Protein AF-A0A316BD58-F1 (afdb_monomer_lite)

Structure (mmCIF, N/CA/C/O backbone):
data_AF-A0A316BD58-F1
#
_entry.id   AF-A0A316BD58-F1
#
loop_
_atom_site.group_PDB
_atom_site.id
_atom_site.type_symbol
_atom_site.label_atom_id
_atom_site.label_alt_id
_atom_site.label_comp_id
_atom_site.label_asym_id
_atom_site.label_entity_id
_atom_site.label_seq_id
_atom_site.pdbx_PDB_ins_code
_atom_site.Cartn_x
_atom_site.Cartn_y
_atom_site.Cartn_z
_atom_site.occupancy
_atom_site.B_iso_or_equiv
_atom_site.auth_seq_id
_atom_site.auth_comp_id
_atom_site.auth_asym_id
_atom_site.auth_atom_id
_atom_site.pdbx_PDB_model_num
ATOM 1 N N . MET A 1 1 ? -35.799 -16.756 16.101 1.00 39.94 1 MET A N 1
ATOM 2 C CA . MET A 1 1 ? -34.645 -15.837 16.077 1.00 39.94 1 MET A CA 1
ATOM 3 C C . MET A 1 1 ? -33.531 -16.562 16.791 1.00 39.94 1 MET A C 1
ATOM 5 O O . MET A 1 1 ? -33.728 -16.922 17.944 1.00 39.94 1 MET A O 1
ATOM 9 N N . GLU A 1 2 ? -32.461 -16.911 16.086 1.00 40.22 2 GLU A N 1
ATOM 10 C CA . GLU A 1 2 ? -31.296 -17.540 16.714 1.00 40.22 2 GLU A CA 1
ATOM 11 C C . GLU A 1 2 ? -30.712 -16.569 17.745 1.00 40.22 2 GLU A C 1
ATOM 13 O O . GLU A 1 2 ? -30.520 -15.389 17.449 1.00 40.22 2 GLU A O 1
ATOM 18 N N . ASN A 1 3 ? -30.495 -17.049 18.972 1.00 48.94 3 ASN A N 1
ATOM 19 C CA . ASN A 1 3 ? -29.752 -16.303 19.982 1.00 48.94 3 ASN A CA 1
ATOM 20 C C . ASN A 1 3 ? -28.29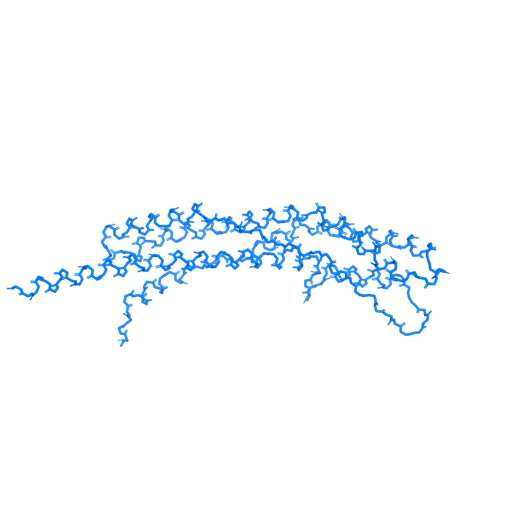6 -16.252 19.519 1.00 48.94 3 ASN A C 1
ATOM 22 O O . ASN A 1 3 ? -27.541 -17.188 19.776 1.00 48.94 3 ASN A O 1
ATOM 26 N N . LYS A 1 4 ? -27.924 -15.183 18.810 1.00 56.50 4 LYS A N 1
ATOM 27 C CA . LYS A 1 4 ? -26.520 -14.886 18.524 1.00 56.50 4 LYS A CA 1
ATOM 28 C C . LYS A 1 4 ? -25.775 -14.757 19.845 1.00 56.50 4 LYS A C 1
ATOM 30 O O . LYS A 1 4 ? -26.304 -14.173 20.799 1.00 56.50 4 LYS A O 1
ATOM 35 N N . SER A 1 5 ? -24.579 -15.331 19.918 1.00 65.62 5 SER A N 1
ATOM 36 C CA . SER A 1 5 ? -23.760 -15.155 21.106 1.00 65.62 5 SER A CA 1
ATOM 37 C C . SER A 1 5 ? -23.387 -13.668 21.235 1.00 65.62 5 SER A C 1
ATOM 39 O O . SER A 1 5 ? -23.341 -12.941 20.239 1.00 65.62 5 SER A O 1
ATOM 41 N N . PRO A 1 6 ? -23.135 -13.161 22.449 1.00 62.28 6 PRO A N 1
ATOM 42 C CA . PRO A 1 6 ? -22.646 -11.796 22.621 1.00 62.28 6 PRO A CA 1
ATOM 43 C C . PRO A 1 6 ? -21.348 -11.519 21.849 1.00 62.28 6 PRO A C 1
ATOM 45 O O . PRO A 1 6 ? -21.120 -10.386 21.444 1.00 62.28 6 PRO A O 1
ATOM 48 N N . GLU A 1 7 ? -20.527 -12.550 21.631 1.00 63.94 7 GLU A N 1
ATOM 49 C CA . GLU A 1 7 ? -19.310 -12.508 20.814 1.00 63.94 7 GLU A CA 1
ATOM 50 C C . GLU A 1 7 ? -19.657 -12.214 19.341 1.00 63.94 7 GLU A C 1
ATOM 52 O O . GLU A 1 7 ? -19.088 -11.294 18.757 1.00 63.94 7 GLU A O 1
ATOM 57 N N . ASP A 1 8 ? -20.678 -12.878 18.786 1.00 66.38 8 ASP A N 1
ATOM 58 C CA . ASP A 1 8 ? -21.159 -12.644 17.413 1.00 66.38 8 ASP A CA 1
ATOM 59 C C . ASP A 1 8 ? -21.717 -11.223 17.217 1.00 66.38 8 ASP A C 1
ATOM 61 O O . ASP A 1 8 ? -21.518 -10.612 16.169 1.00 66.38 8 ASP A O 1
ATOM 65 N N . LEU A 1 9 ? -22.391 -10.663 18.229 1.00 66.06 9 LEU A N 1
ATOM 66 C CA . LEU A 1 9 ? -22.924 -9.294 18.173 1.00 66.06 9 LEU A CA 1
ATOM 67 C C . LEU A 1 9 ? -21.814 -8.232 18.205 1.00 66.06 9 LEU A C 1
ATOM 69 O O . LEU A 1 9 ? -21.922 -7.217 17.521 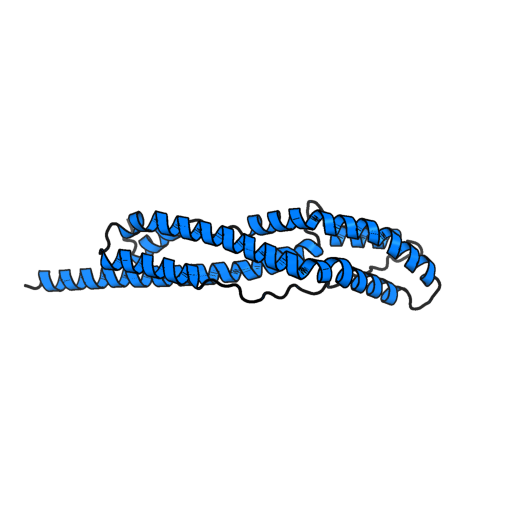1.00 66.06 9 LEU A O 1
ATOM 73 N N . ILE A 1 10 ? -20.741 -8.461 18.972 1.00 64.62 10 ILE A N 1
ATOM 74 C CA . ILE A 1 10 ? -19.562 -7.577 18.991 1.00 64.62 10 ILE A CA 1
ATOM 75 C C . ILE A 1 10 ? -18.871 -7.596 17.623 1.00 64.62 10 ILE A C 1
ATOM 77 O O . ILE A 1 10 ? -18.536 -6.539 17.087 1.00 64.62 10 ILE A O 1
ATOM 81 N N . ILE A 1 11 ? -18.678 -8.794 17.061 1.00 65.31 11 ILE A N 1
ATOM 82 C CA . ILE A 1 11 ? -18.065 -8.991 15.743 1.00 65.31 11 ILE A CA 1
ATOM 83 C C . ILE A 1 11 ? -18.898 -8.288 14.661 1.00 65.31 11 ILE A C 1
ATOM 85 O O . ILE A 1 11 ? -18.343 -7.597 13.811 1.00 65.31 11 ILE A O 1
ATOM 89 N N . GLU A 1 12 ? -20.229 -8.380 14.719 1.00 70.62 12 GLU A N 1
ATOM 90 C CA . GLU A 1 12 ? -21.119 -7.708 13.765 1.00 70.62 12 GLU A CA 1
ATOM 91 C C . GLU A 1 12 ? -21.040 -6.182 13.810 1.00 70.62 12 GLU A C 1
ATOM 93 O O . GLU A 1 12 ? -21.075 -5.557 12.754 1.00 70.62 12 GLU A O 1
ATOM 98 N N . GLU A 1 13 ? -20.930 -5.564 14.988 1.00 72.50 13 GLU A N 1
ATOM 99 C CA . GLU A 1 13 ? -20.812 -4.102 15.087 1.00 72.50 13 GLU A CA 1
ATOM 100 C C . GLU A 1 13 ? -19.452 -3.594 14.598 1.00 72.50 13 GLU A C 1
ATOM 102 O O . GLU A 1 13 ? -19.382 -2.578 13.909 1.00 72.50 13 GLU A O 1
ATOM 107 N N . LEU A 1 14 ? -18.373 -4.315 14.905 1.00 71.25 14 LEU A N 1
ATOM 108 C CA . LEU A 1 14 ? -17.025 -3.951 14.469 1.00 71.25 14 LEU A CA 1
ATOM 109 C C . LEU A 1 14 ? -16.832 -4.141 12.959 1.00 71.25 14 LEU A C 1
ATOM 111 O O . LEU A 1 14 ? -16.193 -3.303 12.326 1.00 71.25 14 LEU A O 1
ATOM 115 N N . ASN A 1 15 ? -17.451 -5.171 12.375 1.00 74.88 15 ASN A N 1
ATOM 116 C CA . ASN A 1 15 ? -17.421 -5.437 10.933 1.00 74.88 15 ASN A CA 1
ATOM 117 C C . ASN A 1 15 ? -18.194 -4.409 10.091 1.00 74.88 15 ASN A C 1
ATOM 119 O O . ASN A 1 15 ? -18.047 -4.393 8.872 1.00 74.88 15 ASN A O 1
ATOM 123 N N . LYS A 1 16 ? -19.028 -3.555 10.703 1.00 83.12 16 LYS A N 1
ATOM 124 C CA . LYS A 1 16 ? -19.677 -2.438 9.990 1.00 83.12 16 LYS A CA 1
ATOM 125 C C . LYS A 1 16 ? -18.708 -1.302 9.677 1.00 83.12 16 LYS A C 1
ATOM 127 O O . LYS A 1 16 ? -19.038 -0.447 8.859 1.00 83.12 16 LYS A O 1
ATOM 132 N N . ILE A 1 17 ? -17.565 -1.254 10.357 1.00 85.12 17 ILE A N 1
ATOM 133 C CA . ILE A 1 17 ? -16.543 -0.238 10.134 1.00 85.12 17 ILE A CA 1
ATOM 134 C C . ILE A 1 17 ? -15.671 -0.726 8.985 1.00 85.12 17 ILE A C 1
ATOM 136 O O . ILE A 1 17 ? -14.991 -1.743 9.098 1.00 85.12 17 ILE A O 1
ATOM 140 N N . GLU A 1 18 ? -15.733 -0.017 7.865 1.00 86.62 18 GLU A N 1
ATOM 141 C CA . GLU A 1 18 ? -14.999 -0.376 6.657 1.00 86.62 18 GLU A CA 1
ATOM 142 C C . GLU A 1 18 ? -13.486 -0.280 6.902 1.00 86.62 18 GLU A C 1
ATOM 144 O O . GLU A 1 18 ? -12.986 0.749 7.366 1.00 86.62 18 GLU A O 1
ATOM 149 N N . LYS A 1 19 ? -12.762 -1.373 6.623 1.00 87.00 19 LYS A N 1
ATOM 150 C CA . LYS A 1 19 ? -11.293 -1.398 6.664 1.00 87.00 19 LYS A CA 1
ATOM 151 C C . LYS A 1 19 ? -10.731 -0.426 5.609 1.00 87.00 19 LYS A C 1
ATOM 153 O O . LYS A 1 19 ? -11.398 -0.182 4.605 1.00 87.00 19 LYS A O 1
ATOM 158 N N . PRO A 1 20 ? -9.506 0.107 5.789 1.00 89.94 20 PRO A N 1
ATOM 159 C CA . PRO A 1 20 ? -8.872 0.965 4.788 1.00 89.94 20 PRO A CA 1
ATOM 160 C C . PRO A 1 20 ? -8.885 0.328 3.389 1.00 89.94 20 PRO A C 1
ATOM 162 O O . PRO A 1 20 ? -8.576 -0.854 3.268 1.00 89.94 20 PRO A O 1
ATOM 165 N N . ASP A 1 21 ? -9.204 1.089 2.339 1.00 92.44 21 ASP A N 1
ATOM 166 C CA . ASP A 1 21 ? -9.050 0.624 0.954 1.00 92.44 21 ASP A CA 1
ATOM 167 C C . ASP A 1 21 ? -7.636 0.973 0.454 1.00 92.44 21 ASP A C 1
ATOM 169 O O . ASP A 1 21 ? -7.326 2.158 0.271 1.00 92.44 21 ASP A O 1
ATOM 173 N N . PRO A 1 22 ? -6.755 -0.018 0.210 1.00 93.50 22 PRO A N 1
ATOM 174 C CA . PRO A 1 22 ? -5.395 0.248 -0.244 1.00 93.50 22 PRO A CA 1
ATOM 175 C C . PRO A 1 22 ? -5.358 0.881 -1.639 1.00 93.50 22 PRO A C 1
ATOM 177 O O . PRO A 1 22 ? -4.367 1.533 -1.978 1.00 93.50 22 PRO A O 1
ATOM 180 N N . ASN A 1 23 ? -6.422 0.747 -2.443 1.00 94.69 23 ASN A N 1
ATOM 181 C CA . ASN A 1 23 ? -6.475 1.332 -3.782 1.00 94.69 23 ASN A CA 1
ATOM 182 C C . ASN A 1 23 ? -6.419 2.861 -3.750 1.00 94.69 23 ASN A C 1
ATOM 184 O O . ASN A 1 23 ? -5.848 3.449 -4.662 1.00 94.69 23 ASN A O 1
ATOM 188 N N . ILE A 1 24 ? -6.910 3.496 -2.679 1.00 94.62 24 ILE A N 1
ATOM 189 C CA . ILE A 1 24 ? -6.803 4.950 -2.499 1.00 94.62 24 ILE A CA 1
ATOM 190 C C . ILE A 1 24 ? -5.326 5.362 -2.430 1.00 94.62 24 ILE A C 1
ATOM 192 O O . ILE A 1 24 ? -4.895 6.267 -3.140 1.00 94.62 24 ILE A O 1
ATOM 196 N N . ALA A 1 25 ? -4.520 4.659 -1.627 1.00 95.31 25 ALA A N 1
ATOM 197 C CA . ALA A 1 25 ? -3.084 4.920 -1.544 1.00 95.31 25 ALA A CA 1
ATOM 198 C C . ALA A 1 25 ? -2.368 4.589 -2.865 1.00 95.31 25 ALA A C 1
ATOM 200 O O . ALA A 1 25 ? -1.497 5.341 -3.300 1.00 95.31 25 ALA A O 1
ATOM 201 N N . ILE A 1 26 ? -2.738 3.483 -3.520 1.00 95.62 26 ILE A N 1
ATOM 202 C CA . ILE A 1 26 ? -2.155 3.070 -4.805 1.00 95.62 26 ILE A CA 1
ATOM 203 C C . ILE A 1 26 ? -2.405 4.122 -5.886 1.00 95.62 26 ILE A C 1
ATOM 205 O O . ILE A 1 26 ? -1.471 4.474 -6.606 1.00 95.62 26 ILE A O 1
ATOM 209 N N . ASP A 1 27 ? -3.634 4.622 -6.009 1.00 94.94 27 ASP A N 1
ATOM 210 C CA . ASP A 1 27 ? -3.998 5.620 -7.012 1.00 94.94 27 ASP A CA 1
ATOM 211 C C . ASP A 1 27 ? -3.283 6.953 -6.750 1.00 94.94 27 ASP A C 1
ATOM 213 O O . ASP A 1 27 ? -2.664 7.488 -7.673 1.00 94.94 27 ASP A O 1
ATOM 217 N N . ASP A 1 28 ? -3.246 7.419 -5.497 1.00 95.06 28 ASP A N 1
ATOM 218 C CA . ASP A 1 28 ? -2.517 8.631 -5.098 1.00 95.06 28 ASP A CA 1
ATOM 219 C C . ASP A 1 28 ? -1.021 8.543 -5.448 1.00 95.06 28 ASP A C 1
ATOM 221 O O . ASP A 1 28 ? -0.434 9.462 -6.031 1.00 95.06 28 ASP A O 1
ATOM 225 N N . VAL A 1 29 ? -0.367 7.425 -5.109 1.00 95.06 29 VAL A N 1
ATOM 226 C CA . VAL A 1 29 ? 1.052 7.226 -5.439 1.00 95.06 29 VAL A CA 1
ATOM 227 C C . VAL A 1 29 ? 1.237 7.088 -6.949 1.00 95.06 29 VAL A C 1
ATOM 229 O O . VAL A 1 29 ? 2.166 7.673 -7.510 1.00 95.06 29 VAL A O 1
ATOM 232 N N . ARG A 1 30 ? 0.344 6.384 -7.651 1.00 93.19 30 ARG A N 1
ATOM 233 C CA . ARG A 1 30 ? 0.409 6.267 -9.112 1.00 93.19 30 ARG A CA 1
ATOM 234 C C . ARG A 1 30 ? 0.376 7.640 -9.772 1.00 93.19 30 ARG A C 1
ATOM 236 O O . ARG A 1 30 ? 1.214 7.898 -10.633 1.00 93.19 30 ARG A O 1
ATOM 243 N N . GLU A 1 31 ? -0.542 8.515 -9.376 1.00 93.19 31 GLU A N 1
ATOM 244 C CA . GLU A 1 31 ? -0.666 9.861 -9.945 1.00 93.19 31 GLU A CA 1
ATOM 245 C C . GLU A 1 31 ? 0.607 10.694 -9.745 1.00 93.19 31 GLU A C 1
ATOM 247 O O . GLU A 1 31 ? 1.096 11.305 -10.700 1.00 93.19 31 GLU A O 1
ATOM 252 N N . ASN A 1 32 ? 1.212 10.633 -8.555 1.00 93.25 32 ASN A N 1
ATOM 253 C CA . ASN A 1 32 ? 2.438 11.371 -8.236 1.00 93.25 32 ASN A CA 1
ATOM 254 C C . ASN A 1 32 ? 3.656 10.913 -9.056 1.00 93.25 32 ASN A C 1
ATOM 256 O O . ASN A 1 32 ? 4.479 11.739 -9.466 1.00 93.25 32 ASN A O 1
ATOM 260 N N . PHE A 1 33 ? 3.771 9.608 -9.325 1.00 92.56 33 PHE A N 1
ATOM 261 C CA . PHE A 1 33 ? 4.936 9.034 -10.010 1.00 92.56 33 PHE A CA 1
ATOM 262 C C . P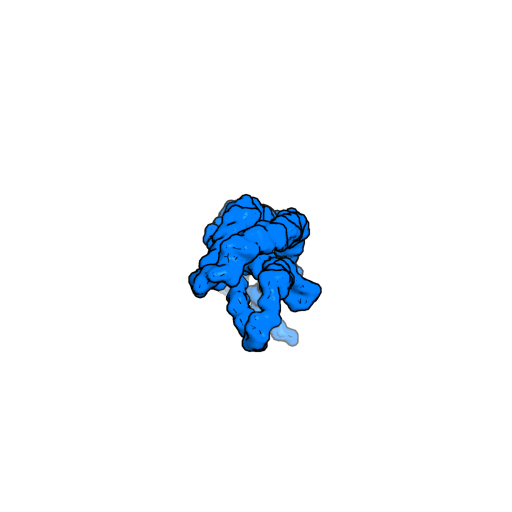HE A 1 33 ? 4.732 8.786 -11.511 1.00 92.56 33 PHE A C 1
ATOM 264 O O . PHE A 1 33 ? 5.698 8.512 -12.233 1.00 92.56 33 PHE A O 1
ATOM 271 N N . MET A 1 34 ? 3.506 8.951 -12.017 1.00 91.81 34 MET A N 1
ATOM 272 C CA . MET A 1 34 ? 3.169 8.776 -13.433 1.00 91.81 34 MET A CA 1
ATOM 273 C C . MET A 1 34 ? 4.046 9.640 -14.347 1.00 91.81 34 MET A C 1
ATOM 275 O O . MET A 1 34 ? 4.562 9.155 -15.355 1.00 91.81 34 MET A O 1
ATOM 279 N N . GLN A 1 35 ? 4.257 10.905 -13.978 1.00 91.31 35 GLN A N 1
ATOM 280 C CA . GLN A 1 35 ? 5.054 11.848 -14.767 1.00 91.31 35 GLN A CA 1
ATOM 281 C C . GLN A 1 35 ? 6.518 11.414 -14.931 1.00 91.31 35 GLN A C 1
ATOM 283 O O . GLN A 1 35 ? 7.101 11.616 -15.995 1.00 91.31 35 GLN A O 1
ATOM 288 N N . PHE A 1 36 ? 7.113 10.780 -13.916 1.00 91.50 36 PHE A N 1
ATOM 289 C CA . PHE A 1 36 ? 8.515 10.357 -13.957 1.00 91.50 36 PHE A CA 1
ATOM 290 C C . PHE A 1 36 ? 8.702 9.137 -14.851 1.00 91.50 36 PHE A C 1
ATOM 292 O O . PHE A 1 36 ? 9.603 9.113 -15.691 1.00 91.50 36 PHE A O 1
ATOM 299 N N . ARG A 1 37 ? 7.795 8.159 -14.744 1.00 92.25 37 ARG A N 1
ATOM 300 C CA . ARG A 1 37 ? 7.741 7.024 -15.671 1.00 92.25 37 ARG A CA 1
ATOM 301 C C . ARG A 1 37 ? 7.575 7.500 -17.111 1.00 92.25 37 ARG A C 1
ATOM 303 O O . ARG A 1 37 ? 8.241 6.988 -18.011 1.00 92.25 37 ARG A O 1
ATOM 310 N N . ASP A 1 38 ? 6.680 8.455 -17.338 1.00 91.88 38 ASP A N 1
ATOM 311 C CA . ASP A 1 38 ? 6.382 8.972 -18.671 1.00 91.88 38 ASP A CA 1
ATOM 312 C C . ASP A 1 38 ? 7.588 9.705 -19.270 1.00 91.88 38 ASP A C 1
ATOM 314 O O . ASP A 1 38 ? 8.005 9.374 -20.382 1.00 91.88 38 ASP A O 1
ATOM 318 N N . ALA A 1 39 ? 8.228 10.585 -18.494 1.00 91.25 39 ALA A N 1
ATOM 319 C CA . ALA A 1 39 ? 9.462 11.261 -18.889 1.00 91.25 39 ALA A CA 1
ATOM 320 C C . ALA A 1 39 ? 10.605 10.271 -19.181 1.00 91.25 39 ALA A C 1
ATOM 322 O O . ALA A 1 39 ? 11.324 10.420 -20.174 1.00 91.25 39 ALA A O 1
ATOM 323 N N . TYR A 1 40 ? 10.751 9.227 -18.356 1.00 91.81 40 TYR A N 1
ATOM 324 C CA . TYR A 1 40 ? 11.719 8.159 -18.594 1.00 91.81 40 TYR A CA 1
ATOM 325 C C . TYR A 1 40 ? 11.443 7.445 -19.925 1.00 91.81 40 TYR A C 1
ATOM 327 O O . TYR A 1 40 ? 12.338 7.328 -20.763 1.00 91.81 40 TYR A O 1
ATOM 335 N N . CYS A 1 41 ? 10.196 7.031 -20.174 1.00 89.69 41 CYS A N 1
ATOM 336 C CA . CYS A 1 41 ? 9.805 6.348 -21.412 1.00 89.69 41 CYS A CA 1
ATOM 337 C C . CYS A 1 41 ? 10.095 7.179 -22.671 1.00 89.69 41 CYS A C 1
ATOM 339 O O . CYS A 1 41 ? 10.544 6.628 -23.684 1.00 89.69 41 CYS A O 1
ATOM 341 N N . ASP A 1 42 ? 9.866 8.491 -22.610 1.00 87.88 42 ASP A N 1
ATOM 342 C CA . ASP A 1 42 ? 10.156 9.406 -23.713 1.00 87.88 42 ASP A CA 1
ATOM 343 C C . ASP A 1 42 ? 11.668 9.480 -23.998 1.00 87.88 42 ASP A C 1
ATOM 345 O O . ASP A 1 42 ? 12.096 9.426 -25.159 1.00 87.88 42 ASP A O 1
ATOM 349 N N . GLY A 1 43 ? 12.496 9.507 -22.946 1.00 83.12 43 GLY A N 1
ATOM 350 C CA . GLY A 1 43 ? 13.960 9.508 -23.041 1.00 83.12 43 GLY A CA 1
ATOM 351 C C . GLY A 1 43 ? 14.558 8.183 -23.533 1.00 83.12 43 GLY A C 1
ATOM 352 O O . GLY A 1 43 ? 15.463 8.180 -24.381 1.00 83.12 43 GLY A O 1
ATOM 353 N N . VAL A 1 44 ? 14.019 7.050 -23.069 1.00 78.12 44 VAL A N 1
ATOM 354 C CA . VAL A 1 44 ? 14.467 5.692 -23.428 1.00 78.12 44 VAL A CA 1
ATOM 355 C C . VAL A 1 44 ? 14.488 5.493 -24.937 1.00 78.12 44 VAL A C 1
ATOM 357 O O . VAL A 1 44 ? 15.468 4.984 -25.480 1.00 78.12 44 VAL A O 1
ATOM 360 N N . SER A 1 45 ? 13.452 5.952 -25.645 1.00 70.50 45 SER A N 1
ATOM 361 C CA . SER A 1 45 ? 13.358 5.818 -27.104 1.00 70.50 45 SER A CA 1
ATOM 362 C C . SER A 1 45 ? 14.587 6.379 -27.830 1.00 70.50 45 SER A C 1
ATOM 364 O O . SER A 1 45 ? 15.058 5.786 -28.803 1.00 70.50 45 SER A O 1
ATOM 366 N N . MET A 1 46 ? 15.146 7.498 -27.365 1.00 77.31 46 MET A N 1
ATOM 367 C CA . MET A 1 46 ? 16.315 8.114 -27.991 1.00 77.31 46 MET A CA 1
ATOM 368 C C . MET A 1 46 ? 17.615 7.380 -27.645 1.00 77.31 46 MET A C 1
ATOM 370 O O . MET A 1 46 ? 18.427 7.122 -28.538 1.00 77.31 46 MET A O 1
ATOM 374 N N . MET A 1 47 ? 17.818 7.048 -26.370 1.00 74.31 47 MET A N 1
ATOM 375 C CA . MET A 1 47 ? 19.037 6.388 -25.893 1.00 74.31 47 MET A CA 1
ATOM 376 C C . MET A 1 47 ? 19.163 4.968 -26.457 1.00 74.31 47 MET A C 1
ATOM 378 O O . MET A 1 47 ? 20.197 4.630 -27.037 1.00 74.31 47 MET A O 1
ATOM 382 N N . VAL A 1 48 ? 18.065 4.208 -26.454 1.00 72.44 48 VAL A N 1
ATOM 383 C CA . VAL A 1 48 ? 17.966 2.906 -27.119 1.00 72.44 48 VAL A CA 1
ATOM 384 C C . VAL A 1 48 ? 18.351 2.997 -28.596 1.00 72.44 48 VAL A C 1
ATOM 386 O O . VAL A 1 48 ? 19.143 2.193 -29.080 1.00 72.44 48 VAL A O 1
ATOM 389 N N . ARG A 1 49 ? 17.792 3.964 -29.341 1.00 71.62 49 ARG A N 1
ATOM 390 C CA . ARG A 1 49 ? 18.068 4.107 -30.782 1.00 71.62 49 ARG A CA 1
ATOM 391 C C . ARG A 1 49 ? 19.543 4.375 -31.057 1.00 71.62 49 ARG A C 1
ATOM 393 O O . ARG A 1 49 ? 20.066 3.870 -32.046 1.00 71.62 49 ARG A O 1
ATOM 400 N N . ARG A 1 50 ? 20.199 5.188 -30.220 1.00 76.88 50 ARG A N 1
ATOM 401 C CA . ARG A 1 50 ? 21.634 5.484 -30.350 1.00 76.88 50 ARG A CA 1
ATOM 402 C C . ARG A 1 50 ? 22.475 4.242 -30.090 1.00 76.88 50 ARG A C 1
ATOM 404 O O . ARG A 1 50 ? 23.348 3.946 -30.896 1.00 76.88 50 ARG A O 1
ATOM 411 N N . TYR A 1 51 ? 22.179 3.521 -29.011 1.00 75.56 51 TYR A N 1
ATOM 412 C CA . TYR A 1 51 ? 22.901 2.301 -28.671 1.00 75.56 51 TYR A CA 1
ATOM 413 C C . TYR A 1 51 ? 22.713 1.222 -29.742 1.00 75.56 51 TYR A C 1
ATOM 415 O O . TYR A 1 51 ? 23.692 0.672 -30.228 1.00 75.56 51 TYR A O 1
ATOM 423 N N . TRP A 1 52 ? 21.479 0.989 -30.198 1.00 72.62 52 TRP A N 1
ATOM 424 C CA . TRP A 1 52 ? 21.204 0.005 -31.245 1.00 72.62 52 TRP A CA 1
ATOM 425 C C . TRP A 1 52 ? 21.984 0.269 -32.534 1.00 72.62 52 TRP A C 1
ATOM 427 O O . TRP A 1 52 ? 22.620 -0.639 -33.045 1.00 72.62 52 TRP A O 1
ATOM 437 N N . ARG A 1 53 ? 22.010 1.514 -33.030 1.00 74.00 53 ARG A N 1
ATOM 438 C CA . ARG A 1 53 ? 22.801 1.873 -34.225 1.00 74.00 53 ARG A CA 1
ATOM 439 C C . ARG A 1 53 ? 24.292 1.575 -34.080 1.00 74.00 53 ARG A C 1
ATOM 441 O O . ARG A 1 53 ? 24.972 1.380 -35.077 1.00 74.00 53 ARG A O 1
ATOM 448 N N . TYR A 1 54 ? 24.813 1.616 -32.856 1.00 74.31 54 TYR A N 1
ATOM 449 C CA . TYR A 1 54 ? 26.213 1.310 -32.589 1.00 74.31 54 TYR A CA 1
ATOM 450 C C . TYR A 1 54 ? 26.477 -0.199 -32.595 1.00 74.31 54 TYR A C 1
ATOM 452 O O . TYR A 1 54 ? 27.539 -0.629 -33.035 1.00 74.31 54 TYR A O 1
ATOM 460 N N . VAL A 1 55 ? 25.515 -0.996 -32.125 1.00 71.75 55 VAL A N 1
ATOM 461 C CA . VAL A 1 55 ? 25.710 -2.432 -31.918 1.00 71.75 55 VAL A CA 1
ATOM 462 C C . VAL A 1 55 ? 25.062 -3.319 -32.977 1.00 71.75 55 VAL A C 1
ATOM 464 O O . VAL A 1 55 ? 25.416 -4.476 -33.041 1.00 71.75 55 VAL A O 1
ATOM 467 N N . GLU A 1 56 ? 24.177 -2.843 -33.852 1.00 70.19 56 GLU A N 1
ATOM 468 C CA . GLU A 1 56 ? 23.370 -3.714 -34.736 1.00 70.19 56 GLU A CA 1
ATOM 469 C C . GLU A 1 56 ? 24.152 -4.620 -35.709 1.00 70.19 56 GLU A C 1
ATOM 471 O O . GLU A 1 56 ? 23.576 -5.525 -36.305 1.00 70.19 56 GLU A O 1
ATOM 476 N N . HIS A 1 57 ? 25.457 -4.395 -35.866 1.00 68.19 57 HIS A N 1
ATOM 477 C CA . HIS A 1 57 ? 26.344 -5.175 -36.730 1.00 68.19 57 HIS A CA 1
ATOM 478 C C . HIS A 1 57 ? 27.252 -6.168 -35.983 1.00 68.19 57 HIS A C 1
ATOM 480 O O . HIS A 1 57 ? 28.095 -6.788 -36.628 1.00 68.19 57 HIS A O 1
ATOM 486 N N . LEU A 1 58 ? 27.137 -6.306 -34.655 1.00 67.12 58 LEU A N 1
ATOM 487 C CA . LEU A 1 58 ? 27.947 -7.255 -33.871 1.00 67.12 58 LEU A CA 1
ATOM 488 C C . LEU A 1 58 ? 27.113 -8.496 -33.479 1.00 67.12 58 LEU A C 1
ATOM 490 O O . LEU A 1 58 ? 25.892 -8.423 -33.324 1.00 67.12 58 LEU A O 1
ATOM 494 N N . ASP A 1 59 ? 27.766 -9.643 -33.294 1.00 59.56 59 ASP A N 1
ATOM 495 C CA . ASP A 1 59 ? 27.079 -10.933 -33.104 1.00 59.56 59 ASP A CA 1
ATOM 496 C C . ASP A 1 59 ? 26.481 -11.136 -31.688 1.00 59.56 59 ASP A C 1
ATOM 498 O O . ASP A 1 59 ? 25.517 -11.882 -31.530 1.00 59.56 59 ASP A O 1
ATOM 502 N N . SER A 1 60 ? 26.985 -10.453 -30.647 1.00 60.66 60 SER A N 1
ATOM 503 C CA . SER A 1 60 ? 26.563 -10.620 -29.232 1.00 60.66 60 SER A CA 1
ATOM 504 C C . SER A 1 60 ? 25.452 -9.665 -28.759 1.00 60.66 60 SER A C 1
ATOM 506 O O . SER A 1 60 ? 25.215 -9.473 -27.570 1.00 60.66 60 SER A O 1
ATOM 508 N N . THR A 1 61 ? 24.766 -9.004 -29.681 1.00 68.56 61 THR A N 1
ATOM 509 C CA . THR A 1 61 ? 24.267 -7.639 -29.430 1.00 68.56 61 THR A CA 1
ATOM 510 C C . THR A 1 61 ? 22.900 -7.550 -28.797 1.00 68.56 61 THR A C 1
ATOM 512 O O . THR A 1 61 ? 22.539 -6.505 -28.265 1.00 68.56 61 THR A O 1
ATOM 515 N N . HIS A 1 62 ? 22.152 -8.646 -28.814 1.00 70.38 62 HIS A N 1
ATOM 516 C CA . HIS A 1 62 ? 20.774 -8.683 -28.345 1.00 70.38 62 HIS A CA 1
ATOM 517 C C . HIS A 1 62 ? 20.694 -8.815 -26.825 1.00 70.38 62 HIS A C 1
ATOM 519 O O . HIS A 1 62 ? 20.024 -8.008 -26.182 1.00 70.38 62 HIS A O 1
ATOM 525 N N . ASP A 1 63 ? 21.415 -9.776 -26.248 1.00 74.62 63 ASP A N 1
ATOM 526 C CA . ASP A 1 63 ? 21.450 -9.971 -24.797 1.00 74.62 63 ASP A CA 1
ATOM 527 C C . ASP A 1 63 ? 22.103 -8.771 -24.107 1.00 74.62 63 ASP A C 1
ATOM 529 O O . ASP A 1 63 ? 21.579 -8.259 -23.115 1.00 74.62 63 ASP A O 1
ATOM 533 N N . ASP A 1 64 ? 23.181 -8.247 -24.696 1.00 77.75 64 ASP A N 1
ATOM 534 C CA . ASP A 1 64 ? 23.839 -7.025 -24.234 1.00 77.75 64 ASP A CA 1
ATOM 535 C C . ASP A 1 64 ? 22.897 -5.817 -24.310 1.00 77.75 64 ASP A C 1
ATOM 537 O O . ASP A 1 64 ? 22.834 -5.003 -23.386 1.00 77.75 64 ASP A O 1
ATOM 541 N N . PHE A 1 65 ? 22.104 -5.709 -25.376 1.00 77.19 65 PHE A N 1
ATOM 542 C CA . PHE A 1 65 ? 21.111 -4.653 -25.519 1.00 77.19 65 PHE A CA 1
ATOM 543 C C . PHE A 1 65 ? 19.993 -4.747 -24.472 1.00 77.19 65 PHE A C 1
ATOM 545 O O . PHE A 1 65 ? 19.712 -3.757 -23.794 1.00 77.19 65 PHE A O 1
ATOM 552 N N . VAL A 1 66 ? 19.381 -5.921 -24.288 1.00 7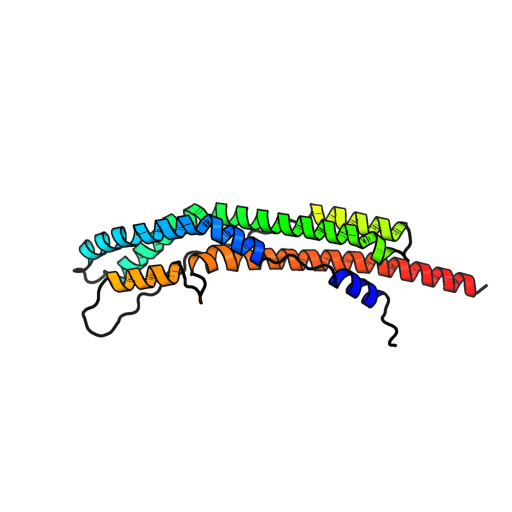9.75 66 VAL A N 1
ATOM 553 C CA . VAL A 1 66 ? 18.326 -6.135 -23.282 1.00 79.75 66 VAL A CA 1
ATOM 554 C C . VAL A 1 66 ? 18.858 -5.865 -21.878 1.00 79.75 66 VAL A C 1
ATOM 556 O O . VAL A 1 66 ? 18.201 -5.174 -21.096 1.00 79.75 66 VAL A O 1
ATOM 559 N N . LYS A 1 67 ? 20.070 -6.338 -21.573 1.00 83.88 67 LYS A N 1
ATOM 560 C CA . LYS A 1 67 ? 20.746 -6.091 -20.297 1.00 83.88 67 LYS A CA 1
ATOM 561 C C . LYS A 1 67 ? 20.995 -4.603 -20.063 1.00 83.88 67 LYS A C 1
ATOM 563 O O . LYS A 1 67 ? 20.747 -4.119 -18.962 1.00 83.88 67 LYS A O 1
ATOM 568 N N . ASN A 1 68 ? 21.435 -3.864 -21.080 1.00 83.50 68 ASN A N 1
ATOM 569 C CA . ASN A 1 68 ? 21.655 -2.424 -20.957 1.00 83.50 68 ASN A CA 1
ATOM 570 C C . ASN A 1 68 ? 20.358 -1.658 -20.713 1.00 83.50 68 ASN A C 1
ATOM 572 O O . ASN A 1 68 ? 20.331 -0.796 -19.838 1.00 83.50 68 ASN A O 1
ATOM 576 N N . ILE A 1 69 ? 19.272 -2.007 -21.408 1.00 84.62 69 ILE A N 1
ATOM 577 C CA . ILE A 1 69 ? 17.968 -1.396 -21.133 1.00 84.62 69 ILE A CA 1
ATOM 578 C C . ILE A 1 69 ? 17.498 -1.738 -19.726 1.00 84.62 69 ILE A C 1
ATOM 580 O O . ILE A 1 69 ? 17.101 -0.831 -19.007 1.00 84.62 69 ILE A O 1
ATOM 584 N N . LYS A 1 70 ? 17.622 -2.998 -19.293 1.00 87.38 70 LYS A N 1
ATOM 585 C CA . LYS A 1 70 ? 17.290 -3.405 -17.923 1.00 87.38 70 LYS A CA 1
ATOM 586 C C . LYS A 1 70 ? 18.048 -2.572 -16.883 1.00 87.38 70 LYS A C 1
ATOM 588 O O . LYS A 1 70 ? 17.417 -2.012 -15.994 1.00 87.38 70 LYS A O 1
ATOM 593 N N . ASN A 1 71 ? 19.370 -2.469 -17.014 1.00 88.69 71 ASN A N 1
ATOM 594 C CA . ASN A 1 71 ? 20.217 -1.729 -16.077 1.00 88.69 71 ASN A CA 1
ATOM 595 C C . ASN A 1 71 ? 19.885 -0.235 -16.051 1.00 88.69 71 ASN A C 1
ATOM 597 O O . ASN A 1 71 ? 19.883 0.383 -14.991 1.00 88.69 71 ASN A O 1
ATOM 601 N N . ASP A 1 72 ? 19.603 0.347 -17.214 1.00 89.44 72 ASP A N 1
ATOM 602 C CA . ASP A 1 72 ? 19.209 1.745 -17.306 1.00 89.44 72 ASP A CA 1
ATOM 603 C C . ASP A 1 72 ? 17.848 1.992 -16.639 1.00 89.44 72 ASP A C 1
ATOM 605 O O . ASP A 1 72 ? 17.706 2.927 -15.857 1.00 89.44 72 ASP A O 1
ATOM 609 N N . THR A 1 73 ? 16.875 1.103 -16.863 1.00 90.50 73 THR A N 1
ATOM 610 C CA . THR A 1 73 ? 15.556 1.169 -16.207 1.00 90.50 73 THR A CA 1
ATOM 611 C C . THR A 1 73 ? 15.673 1.041 -14.706 1.00 90.50 73 THR A C 1
ATOM 613 O O . THR A 1 73 ? 15.060 1.820 -13.979 1.00 90.50 73 THR A O 1
ATOM 616 N N . GLN A 1 74 ? 16.483 0.086 -14.248 1.00 91.69 74 GLN A N 1
ATOM 617 C CA . GLN A 1 74 ? 16.748 -0.095 -12.832 1.00 91.69 74 GLN A CA 1
ATOM 618 C C . GLN A 1 74 ? 17.288 1.208 -12.238 1.00 91.69 74 GLN A C 1
ATOM 620 O O . GLN A 1 74 ? 16.682 1.780 -11.342 1.00 91.69 74 GLN A O 1
ATOM 625 N N . LYS A 1 75 ? 18.361 1.747 -12.819 1.00 91.12 75 LYS A N 1
ATOM 626 C CA . LYS A 1 75 ? 19.054 2.913 -12.276 1.00 91.12 75 LYS A CA 1
ATOM 627 C C . LYS A 1 75 ? 18.225 4.198 -12.308 1.00 91.12 75 LYS A C 1
ATOM 629 O O . LYS A 1 75 ? 18.237 4.960 -11.346 1.00 91.12 75 LYS A O 1
ATOM 634 N N . TYR A 1 76 ? 17.583 4.493 -13.436 1.00 91.12 76 TYR A N 1
ATOM 635 C CA . TYR A 1 76 ? 17.001 5.817 -13.690 1.00 91.12 76 TYR A CA 1
ATOM 636 C C . TYR A 1 76 ? 15.499 5.899 -13.441 1.00 91.12 76 TYR A C 1
ATOM 638 O O . TYR A 1 76 ? 14.958 7.003 -13.430 1.00 91.12 76 TYR A O 1
ATOM 646 N N . LEU A 1 77 ? 14.833 4.762 -13.237 1.00 91.00 77 LEU A N 1
ATOM 647 C CA . LEU A 1 77 ? 13.418 4.731 -12.890 1.00 91.00 77 LEU A CA 1
ATOM 648 C C . LEU A 1 77 ? 13.158 4.023 -11.558 1.00 91.00 77 LEU A C 1
ATOM 650 O O . LEU A 1 77 ? 12.396 4.548 -10.756 1.00 91.00 77 LEU A O 1
ATOM 654 N N . TYR A 1 78 ? 13.766 2.863 -11.298 1.00 92.25 78 TYR A N 1
ATOM 655 C CA . TYR A 1 78 ? 13.501 2.126 -10.058 1.00 92.25 78 TYR A CA 1
ATOM 656 C C . TYR A 1 78 ? 14.312 2.742 -8.916 1.00 92.25 78 TYR A C 1
ATOM 658 O O . TYR A 1 78 ? 13.752 3.482 -8.116 1.00 92.25 78 TYR A O 1
ATOM 666 N N . ASP A 1 79 ? 15.631 2.540 -8.892 1.00 91.44 79 ASP A N 1
ATOM 667 C CA . ASP A 1 79 ? 16.534 2.951 -7.806 1.00 91.44 79 ASP A CA 1
ATOM 668 C C . ASP A 1 79 ? 16.394 4.432 -7.445 1.00 91.44 79 ASP A C 1
ATOM 670 O O . ASP A 1 79 ? 16.458 4.802 -6.274 1.00 91.44 79 ASP A O 1
ATOM 674 N N . TYR A 1 80 ? 16.184 5.282 -8.455 1.00 92.06 80 TYR A N 1
ATOM 675 C CA . TYR A 1 80 ? 16.064 6.723 -8.262 1.00 92.06 80 TYR A CA 1
ATOM 676 C C . TYR A 1 80 ? 14.816 7.116 -7.454 1.00 92.06 80 TYR A C 1
ATOM 678 O O . TYR A 1 80 ? 14.887 8.038 -6.646 1.00 92.06 80 TYR A O 1
ATOM 686 N N . TYR A 1 81 ? 13.686 6.426 -7.650 1.00 91.94 81 TYR A N 1
ATOM 687 C CA . TYR A 1 81 ? 12.397 6.796 -7.051 1.00 91.94 81 TYR A CA 1
ATOM 688 C C . TYR A 1 81 ? 11.914 5.818 -5.971 1.00 91.94 81 TYR A C 1
ATOM 690 O O . TYR A 1 81 ? 10.971 6.127 -5.247 1.00 91.94 81 TYR A O 1
ATOM 698 N N . ILE A 1 82 ? 12.556 4.658 -5.810 1.00 90.69 82 ILE A N 1
ATOM 699 C CA . ILE A 1 82 ? 12.049 3.565 -4.971 1.00 90.69 82 ILE A CA 1
ATOM 700 C C . ILE A 1 82 ? 11.864 3.951 -3.502 1.00 90.69 82 ILE A C 1
ATOM 702 O O . ILE A 1 82 ? 10.851 3.614 -2.891 1.00 90.69 82 ILE A O 1
ATOM 706 N N . GLY A 1 83 ? 12.806 4.718 -2.946 1.00 90.81 83 GLY A N 1
ATOM 707 C CA . GLY A 1 83 ? 12.720 5.189 -1.564 1.00 90.81 83 GLY A CA 1
ATOM 708 C C . GLY A 1 83 ? 11.574 6.180 -1.354 1.00 90.81 83 GLY A C 1
ATOM 709 O O . GLY A 1 83 ? 10.894 6.141 -0.326 1.00 90.81 83 GLY A O 1
ATOM 710 N N . GLU A 1 84 ? 11.324 7.037 -2.345 1.00 93.69 84 GLU A N 1
ATOM 711 C CA . GLU A 1 84 ? 10.247 8.027 -2.301 1.00 93.69 84 GLU A CA 1
ATOM 712 C C . GLU A 1 84 ? 8.879 7.356 -2.459 1.00 93.69 84 GLU A C 1
ATOM 714 O O . GLU A 1 84 ? 7.963 7.646 -1.690 1.00 93.69 84 GLU A O 1
ATOM 719 N N . ILE A 1 85 ? 8.762 6.391 -3.378 1.00 94.12 85 ILE A N 1
ATOM 720 C CA . ILE A 1 85 ? 7.551 5.580 -3.564 1.00 94.12 85 ILE A CA 1
ATOM 721 C C . ILE A 1 85 ? 7.214 4.845 -2.266 1.00 94.12 85 ILE A C 1
ATOM 723 O O . ILE A 1 85 ? 6.091 4.954 -1.774 1.00 94.12 85 ILE A O 1
ATOM 727 N N . LYS A 1 86 ? 8.200 4.161 -1.668 1.00 92.56 86 LYS A N 1
ATOM 728 C CA . LYS A 1 86 ? 8.038 3.433 -0.403 1.00 92.56 86 LYS A CA 1
ATOM 729 C C . LYS A 1 86 ? 7.529 4.346 0.711 1.00 92.56 86 LYS A C 1
ATOM 731 O O . LYS A 1 86 ? 6.532 4.034 1.357 1.00 92.56 86 LYS A O 1
ATOM 736 N N . SER A 1 87 ? 8.186 5.488 0.901 1.00 92.88 87 SER A N 1
ATOM 737 C CA . SER A 1 87 ? 7.825 6.447 1.950 1.00 92.88 87 SER A CA 1
ATOM 738 C C . SER A 1 87 ? 6.429 7.032 1.724 1.00 92.88 87 SER A C 1
ATOM 740 O O . SER A 1 87 ? 5.663 7.189 2.673 1.00 92.88 87 SER A O 1
ATOM 742 N N . THR A 1 88 ? 6.068 7.311 0.468 1.00 94.69 88 THR A N 1
ATOM 743 C CA . THR A 1 88 ? 4.751 7.857 0.114 1.00 94.69 88 THR A CA 1
ATOM 744 C C . THR A 1 88 ? 3.641 6.830 0.345 1.00 94.69 88 THR A C 1
ATOM 746 O O . THR A 1 88 ? 2.617 7.175 0.930 1.00 94.69 88 THR A O 1
ATOM 749 N N . LEU A 1 89 ? 3.851 5.566 -0.044 1.00 94.88 89 LEU A N 1
ATOM 750 C CA . LEU A 1 89 ? 2.910 4.471 0.217 1.00 94.88 89 LEU A CA 1
ATOM 751 C C . LEU A 1 89 ? 2.658 4.290 1.712 1.00 94.88 89 LEU A C 1
ATOM 753 O O . LEU A 1 89 ? 1.508 4.282 2.147 1.00 94.88 89 LEU A O 1
ATOM 757 N N . GLN A 1 90 ? 3.730 4.193 2.501 1.00 94.00 90 GLN A N 1
ATOM 758 C CA . GLN A 1 90 ? 3.633 4.051 3.952 1.00 94.00 90 GLN A CA 1
ATOM 759 C C . GLN A 1 90 ? 2.883 5.231 4.574 1.00 94.00 90 GLN A C 1
ATOM 761 O O . GLN A 1 90 ? 1.979 5.030 5.380 1.00 94.00 90 GLN A O 1
ATOM 766 N N . TYR A 1 91 ? 3.209 6.460 4.169 1.00 94.62 91 TYR A N 1
ATOM 767 C CA . TYR A 1 91 ? 2.527 7.654 4.660 1.00 94.62 91 TYR A CA 1
ATOM 768 C C . TYR A 1 91 ? 1.021 7.619 4.366 1.00 94.62 91 TYR A C 1
ATOM 770 O O . TYR A 1 91 ? 0.214 7.815 5.274 1.00 94.62 91 TYR A O 1
ATOM 778 N N . LYS A 1 92 ? 0.635 7.312 3.122 1.00 95.50 92 LYS A N 1
ATOM 779 C CA . LYS A 1 92 ? -0.771 7.257 2.702 1.00 95.50 92 LYS A CA 1
ATOM 780 C C . LYS A 1 92 ? -1.554 6.154 3.404 1.00 95.50 92 LYS A C 1
ATOM 782 O O . LYS A 1 92 ? -2.672 6.382 3.857 1.00 95.50 92 LYS A O 1
ATOM 787 N N . LEU A 1 93 ? -0.959 4.978 3.563 1.00 94.56 93 LEU A N 1
ATOM 788 C CA . LEU A 1 93 ? -1.588 3.878 4.289 1.00 94.56 93 LEU A CA 1
ATOM 789 C C . LEU A 1 93 ? -1.734 4.176 5.791 1.00 94.56 93 LEU A C 1
ATOM 791 O O . LEU A 1 93 ? -2.755 3.826 6.385 1.00 94.56 93 LEU A O 1
ATOM 795 N N . LEU A 1 94 ? -0.768 4.866 6.408 1.00 93.12 94 LEU A N 1
ATOM 796 C CA . LEU A 1 94 ? -0.886 5.329 7.797 1.00 93.12 94 LEU A CA 1
ATOM 797 C C . LEU A 1 94 ? -1.970 6.400 7.960 1.00 93.12 94 LEU A C 1
ATOM 799 O O . LEU A 1 94 ? -2.674 6.392 8.967 1.00 93.12 94 LEU A O 1
ATOM 803 N N . GLU A 1 95 ? -2.131 7.298 6.986 1.00 93.81 95 GLU A N 1
ATOM 804 C CA . GLU A 1 95 ? -3.207 8.296 6.973 1.00 93.81 95 GLU A CA 1
ATOM 805 C C . GLU A 1 95 ? -4.583 7.612 6.963 1.00 93.81 95 GLU A C 1
ATOM 807 O O . GLU A 1 95 ? -5.396 7.853 7.859 1.00 93.81 95 GLU A O 1
ATOM 812 N N . LEU A 1 96 ? -4.794 6.663 6.043 1.00 93.25 96 LEU A N 1
ATOM 813 C CA . LEU A 1 96 ? -6.025 5.868 5.981 1.00 93.25 96 LEU A CA 1
ATOM 814 C C . LEU A 1 96 ? -6.266 5.064 7.266 1.00 93.25 96 LEU A C 1
ATOM 816 O O . LEU A 1 96 ? -7.387 5.006 7.773 1.00 93.25 96 LEU A O 1
ATOM 820 N N . THR A 1 97 ? -5.211 4.478 7.836 1.00 93.31 97 THR A N 1
ATOM 821 C CA . THR A 1 97 ? -5.321 3.718 9.089 1.00 93.31 97 THR A CA 1
ATOM 822 C C . THR A 1 97 ? -5.655 4.623 10.276 1.00 93.31 97 THR A C 1
ATOM 824 O O . THR A 1 97 ? -6.433 4.244 11.150 1.00 93.31 97 THR A O 1
ATOM 827 N N . SER A 1 98 ? -5.123 5.846 10.304 1.00 92.81 98 SER A N 1
ATOM 828 C CA . SER A 1 98 ? -5.450 6.850 11.321 1.00 92.81 98 SER A CA 1
ATOM 829 C C . SER A 1 98 ? -6.928 7.233 11.279 1.00 92.81 98 SER A C 1
ATOM 831 O O . SER A 1 98 ? -7.579 7.313 12.324 1.00 92.81 98 SER A O 1
ATOM 833 N N . ASP A 1 99 ? -7.486 7.424 10.084 1.00 92.69 99 ASP A N 1
ATOM 834 C CA . ASP A 1 99 ? -8.910 7.715 9.922 1.00 92.69 99 ASP A CA 1
ATOM 835 C C . ASP A 1 99 ? -9.784 6.530 10.330 1.00 92.69 99 ASP A C 1
ATOM 837 O O . ASP A 1 99 ? -10.737 6.702 11.092 1.00 92.69 99 ASP A O 1
ATOM 841 N N . TYR A 1 100 ? -9.390 5.317 9.958 1.00 92.19 100 TYR A N 1
ATOM 842 C CA . TYR A 1 100 ? -10.042 4.095 10.415 1.00 92.19 100 TYR A CA 1
ATOM 843 C C . TYR A 1 100 ? -10.055 3.962 11.952 1.00 92.19 100 TYR A C 1
ATOM 845 O O . TYR A 1 100 ? -11.104 3.707 12.547 1.00 92.19 100 TYR A O 1
ATOM 853 N N . VAL A 1 101 ? -8.939 4.247 12.638 1.00 92.06 101 VAL A N 1
ATOM 854 C CA . VAL A 1 101 ? -8.883 4.280 14.114 1.00 92.06 101 VAL A CA 1
ATOM 855 C C . VAL A 1 101 ? -9.853 5.313 14.696 1.00 92.06 101 VAL A C 1
ATOM 857 O O . VAL A 1 101 ? -10.487 5.052 15.724 1.00 92.06 101 VAL A O 1
ATOM 860 N N . LYS A 1 102 ? -9.993 6.490 14.071 1.00 91.62 102 LYS A N 1
ATOM 861 C CA . LYS A 1 102 ? -10.958 7.510 14.519 1.00 91.62 102 LYS A CA 1
ATOM 862 C C . LYS A 1 102 ? -12.393 7.004 14.395 1.00 91.62 102 LYS A C 1
ATOM 864 O O . LYS A 1 102 ? -13.180 7.248 15.310 1.00 91.62 102 LYS A O 1
ATOM 869 N N . GLU A 1 103 ? -12.727 6.291 13.323 1.00 91.31 103 GLU A N 1
ATOM 870 C CA . GLU A 1 103 ? -14.060 5.707 13.147 1.00 91.31 103 GLU A CA 1
ATOM 871 C C . GLU A 1 103 ? -14.341 4.599 14.170 1.00 91.31 103 GLU A C 1
ATOM 873 O O . GLU A 1 103 ? -15.390 4.630 14.818 1.00 91.31 103 GLU A O 1
ATOM 878 N N . ILE A 1 104 ? -13.370 3.718 14.450 1.00 89.56 104 ILE A N 1
ATOM 879 C CA . ILE A 1 104 ? -13.477 2.750 15.557 1.00 89.56 104 ILE A CA 1
ATOM 880 C C . ILE A 1 104 ? -13.770 3.474 16.872 1.00 89.56 104 ILE A C 1
ATOM 882 O O . ILE A 1 104 ? -14.734 3.140 17.562 1.00 89.56 104 ILE A O 1
ATOM 886 N N . ARG A 1 105 ? -12.988 4.505 17.218 1.00 88.88 105 ARG A N 1
ATOM 887 C CA . ARG A 1 105 ? -13.181 5.273 18.462 1.00 88.88 105 ARG A CA 1
ATOM 888 C C . ARG A 1 105 ? -14.567 5.898 18.564 1.00 88.88 105 ARG A C 1
ATOM 890 O O . ARG A 1 105 ? -15.147 5.890 19.648 1.00 88.88 105 ARG A O 1
ATOM 897 N N . LYS A 1 106 ? -15.094 6.445 17.466 1.00 88.62 106 LYS A N 1
ATOM 898 C CA . LYS A 1 106 ? -16.446 7.022 17.427 1.00 88.62 106 LYS A CA 1
ATOM 899 C C . LYS A 1 106 ? -17.528 5.965 17.641 1.00 88.62 106 LYS A C 1
ATOM 901 O O . LYS A 1 106 ? -18.552 6.285 18.238 1.00 88.62 106 LYS A O 1
ATOM 906 N N . ALA A 1 107 ? -17.299 4.729 17.199 1.00 86.06 107 ALA A N 1
ATOM 907 C CA . ALA A 1 107 ? -18.240 3.625 17.357 1.00 86.06 107 ALA A CA 1
ATOM 908 C C . ALA A 1 107 ? -18.232 3.004 18.768 1.00 86.06 107 ALA A C 1
ATOM 910 O O . ALA A 1 107 ? -19.268 2.501 19.209 1.00 86.06 107 ALA A O 1
ATOM 911 N N . VAL A 1 108 ? -17.108 3.076 19.503 1.00 86.38 108 VAL A N 1
ATOM 912 C CA . VAL A 1 108 ? -16.954 2.491 20.856 1.00 86.38 108 VAL A CA 1
ATOM 913 C C . VAL A 1 108 ? -18.140 2.768 21.783 1.00 86.38 108 VAL A C 1
ATOM 915 O O . VAL A 1 108 ? -18.667 1.803 22.342 1.00 86.38 108 VAL A O 1
ATOM 918 N N . PRO A 1 109 ? -18.611 4.016 21.974 1.00 84.69 109 PRO A N 1
ATOM 919 C CA . PRO A 1 109 ? -19.703 4.296 22.904 1.00 84.69 109 PRO A CA 1
ATOM 920 C C . PRO A 1 109 ? -21.000 3.541 22.593 1.00 84.69 109 PRO A C 1
ATOM 922 O O . PRO A 1 109 ? -21.717 3.172 23.525 1.00 84.69 109 PRO A O 1
ATOM 925 N N . GLU A 1 110 ? -21.290 3.302 21.311 1.00 83.75 110 GLU A N 1
ATOM 926 C CA . GLU A 1 110 ? -22.534 2.665 20.883 1.00 83.75 110 GLU A CA 1
ATOM 927 C C . GLU A 1 110 ? -22.476 1.151 21.092 1.00 83.75 110 GLU A C 1
ATOM 929 O O . GLU A 1 110 ? -23.315 0.601 21.808 1.00 83.75 110 GLU A O 1
ATOM 934 N N . PHE A 1 111 ? -21.444 0.468 20.581 1.00 84.00 111 PHE A N 1
ATOM 935 C CA . PHE A 1 111 ? -21.368 -0.992 20.726 1.00 84.00 111 PHE A CA 1
ATOM 936 C C . PHE A 1 111 ? -21.026 -1.433 22.156 1.00 84.00 111 PHE A C 1
ATOM 938 O O . PHE A 1 111 ? -21.400 -2.524 22.582 1.00 84.00 111 PHE A O 1
ATOM 945 N N . THR A 1 112 ? -20.373 -0.578 22.952 1.00 84.69 112 THR A N 1
ATOM 946 C CA . THR A 1 112 ? -20.089 -0.880 24.364 1.00 84.69 112 THR A CA 1
ATOM 947 C C . THR A 1 112 ? -21.181 -0.405 25.327 1.00 84.69 112 THR A C 1
ATOM 949 O O . THR A 1 112 ? -21.034 -0.567 26.540 1.00 84.69 112 THR A O 1
ATOM 952 N N . LYS A 1 113 ? -22.299 0.163 24.850 1.00 84.75 113 LYS A N 1
ATOM 953 C CA . LYS A 1 113 ? -23.323 0.827 25.683 1.00 84.75 113 LYS A CA 1
ATOM 954 C C . LYS A 1 113 ? -23.767 0.011 26.898 1.00 84.75 113 LYS A C 1
ATOM 956 O O . LYS A 1 113 ? -23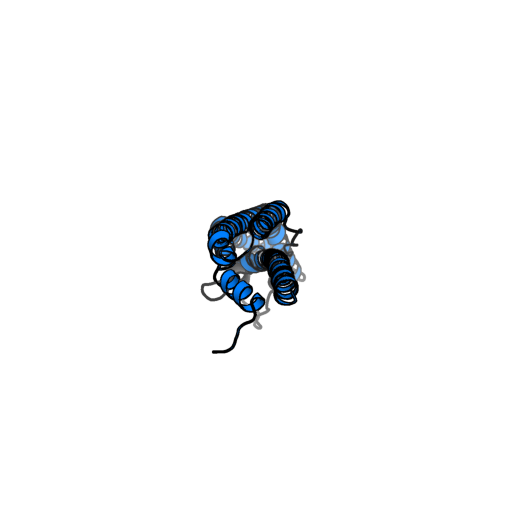.877 0.568 27.993 1.00 84.75 113 LYS A O 1
ATOM 961 N N . THR A 1 114 ? -23.965 -1.294 26.721 1.00 86.00 114 THR A N 1
ATOM 962 C CA . THR A 1 114 ? -24.448 -2.233 27.746 1.00 86.00 114 THR A CA 1
ATOM 963 C C . THR A 1 114 ? -23.369 -2.766 28.689 1.00 86.00 114 THR A C 1
ATOM 965 O O . THR A 1 114 ? -23.728 -3.463 29.640 1.00 86.00 114 THR A O 1
ATOM 968 N N . TYR A 1 115 ? -22.088 -2.479 28.447 1.00 87.50 115 TYR A N 1
ATOM 969 C CA . TYR A 1 115 ? -20.935 -2.973 29.212 1.00 87.50 115 TYR A CA 1
ATOM 970 C C . TYR A 1 115 ? -20.582 -2.068 30.399 1.00 87.50 115 TYR A C 1
ATOM 972 O O . TYR A 1 115 ? -21.047 -0.924 30.487 1.00 87.50 115 TYR A O 1
ATOM 980 N N . SER A 1 116 ? -19.775 -2.596 31.326 1.00 90.00 116 SER A N 1
ATOM 981 C CA . SER A 1 116 ? -19.266 -1.838 32.478 1.00 90.00 116 SER A CA 1
ATOM 982 C C . SER A 1 116 ? -18.400 -0.641 32.064 1.00 90.00 116 SER A C 1
ATOM 984 O O . SER A 1 116 ? -17.888 -0.574 30.945 1.00 90.00 116 SER A O 1
ATOM 986 N N . ILE A 1 117 ? -18.235 0.322 32.976 1.00 91.19 117 ILE A N 1
ATOM 987 C CA . ILE A 1 117 ? -17.368 1.490 32.750 1.00 91.19 117 ILE A CA 1
ATOM 988 C C . ILE A 1 117 ? -15.918 1.023 32.572 1.00 91.19 117 ILE A C 1
ATOM 990 O O . ILE A 1 117 ? -15.227 1.471 31.662 1.00 91.19 117 ILE A O 1
ATOM 994 N N . GLU A 1 118 ? -15.491 0.049 33.371 1.00 92.81 118 GLU A N 1
ATOM 995 C CA . GLU A 1 118 ? -14.148 -0.519 33.338 1.00 92.81 118 GLU A CA 1
ATOM 996 C C . GLU A 1 118 ? -13.833 -1.181 31.989 1.00 92.81 118 GLU A C 1
ATOM 998 O O . GLU A 1 118 ? -12.730 -1.015 31.462 1.00 92.81 118 GLU A O 1
ATOM 1003 N N . ALA A 1 119 ? -14.801 -1.897 31.403 1.00 90.62 119 ALA A N 1
ATOM 1004 C CA . ALA A 1 119 ? -14.658 -2.502 30.081 1.00 90.62 119 ALA A CA 1
ATOM 1005 C C . ALA A 1 119 ? -14.544 -1.440 28.977 1.00 90.62 119 ALA A C 1
ATOM 1007 O O . ALA A 1 119 ? -13.673 -1.547 28.114 1.00 90.62 119 ALA A O 1
ATOM 1008 N N . LYS A 1 120 ? -15.366 -0.383 29.038 1.00 91.56 120 LYS A N 1
ATOM 1009 C CA . LYS A 1 120 ? -15.313 0.749 28.094 1.00 91.56 120 LYS A CA 1
ATOM 1010 C C . LYS A 1 120 ? -13.943 1.418 28.099 1.00 91.56 120 LYS A C 1
ATOM 1012 O O . LYS A 1 120 ? -13.338 1.606 27.047 1.00 91.56 120 LYS A O 1
ATOM 1017 N N . GLU A 1 121 ? -13.427 1.729 29.283 1.00 92.94 121 GLU A N 1
ATOM 1018 C CA . GLU A 1 121 ? -12.099 2.324 29.418 1.00 92.94 121 GLU A CA 1
ATOM 1019 C C . GLU A 1 121 ? -10.983 1.382 28.953 1.00 92.94 121 GLU A C 1
ATOM 1021 O O . GLU A 1 121 ? -10.000 1.831 28.368 1.00 92.94 121 GLU A O 1
ATOM 1026 N N . ALA A 1 122 ? -11.108 0.075 29.205 1.00 94.38 122 ALA A N 1
ATOM 1027 C CA . ALA A 1 122 ? -10.127 -0.906 28.753 1.00 94.38 122 ALA A CA 1
ATOM 1028 C C . ALA A 1 122 ? -10.069 -1.002 27.221 1.00 94.38 122 ALA A C 1
ATOM 1030 O O . ALA A 1 122 ? -8.969 -1.050 26.673 1.00 94.38 122 ALA A O 1
ATOM 1031 N N . VAL A 1 123 ? -11.219 -0.961 26.538 1.00 92.88 123 VAL A N 1
ATOM 1032 C CA . VAL A 1 123 ? -11.286 -0.911 25.067 1.00 92.88 123 VAL A CA 1
ATOM 1033 C C . VAL A 1 123 ? -10.589 0.340 24.534 1.00 92.88 123 VAL A C 1
ATOM 1035 O O . VAL A 1 123 ? -9.738 0.232 23.655 1.00 92.88 123 VAL A O 1
ATOM 1038 N N . ILE A 1 124 ? -10.878 1.514 25.107 1.00 92.81 124 ILE A N 1
ATOM 1039 C CA . ILE A 1 124 ? -10.233 2.775 24.702 1.00 92.81 124 ILE A CA 1
ATOM 1040 C C . ILE A 1 124 ? -8.713 2.693 24.884 1.00 92.81 124 ILE A C 1
ATOM 1042 O O . ILE A 1 124 ? -7.978 3.005 23.952 1.00 92.81 124 ILE A O 1
ATOM 1046 N N . ARG A 1 125 ? -8.236 2.191 26.033 1.00 94.31 125 ARG A N 1
ATOM 1047 C CA . ARG A 1 125 ? -6.797 2.017 26.298 1.00 94.31 125 ARG A CA 1
ATOM 1048 C C . ARG A 1 125 ? -6.117 1.080 25.301 1.00 94.31 125 ARG A C 1
ATOM 1050 O O . ARG A 1 125 ? -4.975 1.331 24.928 1.00 94.31 125 ARG A O 1
ATOM 1057 N N . VAL A 1 126 ? -6.786 0.002 24.886 1.00 94.69 126 VAL A N 1
ATOM 1058 C CA . VAL A 1 126 ? -6.246 -0.907 23.863 1.00 94.69 126 VAL A CA 1
ATOM 1059 C C . VAL A 1 126 ? -6.167 -0.214 22.508 1.00 94.69 126 VAL A C 1
ATOM 1061 O O . VAL A 1 126 ? -5.122 -0.296 21.875 1.00 94.69 126 VAL A O 1
ATOM 1064 N N . ILE A 1 127 ? -7.202 0.523 22.097 1.00 93.19 127 ILE A N 1
ATOM 1065 C CA . ILE A 1 127 ? -7.179 1.290 20.842 1.00 93.19 127 ILE A CA 1
ATOM 1066 C C . ILE A 1 127 ? -6.066 2.348 20.865 1.00 93.19 127 ILE A C 1
ATOM 1068 O O . ILE A 1 127 ? -5.317 2.466 19.899 1.00 93.19 127 ILE A O 1
ATOM 1072 N N . ASP A 1 128 ? -5.931 3.099 21.966 1.00 91.56 128 ASP A N 1
ATOM 1073 C CA . ASP A 1 128 ? -4.850 4.074 22.158 1.00 91.56 128 ASP A CA 1
ATOM 1074 C C . ASP A 1 128 ? -3.481 3.410 21.994 1.00 91.56 128 ASP A C 1
ATOM 1076 O O . ASP A 1 128 ? -2.649 3.880 21.221 1.00 91.56 128 ASP A O 1
ATOM 1080 N N . HIS A 1 129 ? -3.264 2.294 22.687 1.00 92.69 129 HIS A N 1
ATOM 1081 C CA . HIS A 1 129 ? -1.996 1.584 22.653 1.00 92.69 129 HIS A CA 1
ATOM 1082 C C . HIS A 1 129 ? -1.678 1.027 21.260 1.00 92.69 129 HIS A C 1
ATOM 1084 O O . HIS A 1 129 ? -0.615 1.321 20.723 1.00 92.69 129 HIS A O 1
ATOM 1090 N N . GLU A 1 130 ? -2.600 0.281 20.650 1.00 90.12 130 GLU A N 1
ATOM 1091 C CA . GLU A 1 130 ? -2.400 -0.331 19.329 1.00 90.12 130 GLU A CA 1
ATOM 1092 C C . GLU A 1 130 ? -2.169 0.713 18.234 1.00 90.12 130 GLU A C 1
ATOM 1094 O O . GLU A 1 130 ? -1.352 0.496 17.344 1.00 90.12 130 GLU A O 1
ATOM 1099 N N . SER A 1 131 ? -2.821 1.877 18.329 1.00 86.75 131 SER A N 1
ATOM 1100 C CA . SER A 1 131 ? -2.620 2.970 17.370 1.00 86.75 131 SER A CA 1
ATOM 1101 C C . SER A 1 131 ? -1.210 3.570 17.404 1.00 86.75 131 SER A C 1
ATOM 1103 O O . SER A 1 131 ? -0.741 4.075 16.391 1.00 86.75 131 SER A O 1
ATOM 1105 N N . VAL A 1 132 ? -0.522 3.501 18.548 1.00 86.44 132 VAL A N 1
ATOM 1106 C CA . VAL A 1 132 ? 0.863 3.980 18.700 1.00 86.44 132 VAL A CA 1
ATOM 1107 C C . VAL A 1 132 ? 1.875 2.906 18.300 1.00 86.44 132 VAL A C 1
ATOM 1109 O O . VAL A 1 132 ? 2.979 3.232 17.872 1.00 86.44 132 VAL A O 1
ATOM 1112 N N . MET A 1 133 ? 1.515 1.631 18.451 1.00 86.06 133 MET A N 1
ATOM 1113 C CA . MET A 1 133 ? 2.410 0.504 18.174 1.00 86.06 133 MET A CA 1
ATOM 1114 C C . MET A 1 133 ? 2.445 0.115 16.693 1.00 86.06 133 MET A C 1
ATOM 1116 O O . MET A 1 133 ? 3.346 -0.624 16.293 1.00 86.06 133 MET A O 1
ATOM 1120 N N . LEU A 1 134 ? 1.505 0.608 15.878 1.00 85.88 134 LEU A N 1
ATOM 1121 C CA . LEU A 1 134 ? 1.484 0.355 14.443 1.00 85.88 134 LEU A CA 1
ATOM 1122 C C . LEU A 1 134 ? 2.739 0.927 13.772 1.00 85.88 134 LEU A C 1
ATOM 1124 O O . LEU A 1 134 ? 2.961 2.137 13.731 1.00 85.88 134 LEU A O 1
ATOM 1128 N N . HIS A 1 135 ? 3.537 0.035 13.203 1.00 86.25 135 HIS A N 1
ATOM 1129 C CA . HIS A 1 135 ? 4.676 0.361 12.363 1.00 86.25 135 HIS A CA 1
ATOM 1130 C C . HIS A 1 135 ? 4.727 -0.636 11.213 1.00 86.25 135 HIS A C 1
ATOM 1132 O O . HIS A 1 135 ? 4.342 -1.792 11.375 1.00 86.25 135 HIS A O 1
ATOM 1138 N N . PHE A 1 136 ? 5.198 -0.180 10.056 1.00 90.06 136 PHE A N 1
ATOM 1139 C CA . PHE A 1 136 ? 5.411 -1.064 8.924 1.00 90.06 136 PHE A CA 1
ATOM 1140 C C . PHE A 1 136 ? 6.769 -1.744 9.022 1.00 90.06 136 PHE A C 1
ATOM 1142 O O . PHE A 1 136 ? 7.800 -1.079 9.158 1.00 90.06 136 PHE A O 1
ATOM 1149 N N . GLU A 1 137 ? 6.765 -3.063 8.887 1.00 90.19 137 GLU A N 1
ATOM 1150 C CA . GLU A 1 137 ? 7.961 -3.815 8.548 1.00 90.19 137 GLU A CA 1
ATOM 1151 C C . GLU A 1 137 ? 8.399 -3.473 7.122 1.00 90.19 137 GLU A C 1
ATOM 1153 O O . GLU A 1 137 ? 7.596 -3.097 6.261 1.00 90.19 137 GLU A O 1
ATOM 1158 N N . GLU A 1 138 ? 9.702 -3.568 6.869 1.00 85.44 138 GLU A N 1
ATOM 1159 C CA . GLU A 1 138 ? 10.272 -3.250 5.568 1.00 85.44 138 GLU A CA 1
ATOM 1160 C C . GLU A 1 138 ? 9.769 -4.220 4.493 1.00 85.44 138 GLU A C 1
ATOM 1162 O O . GLU A 1 138 ? 10.065 -5.409 4.522 1.00 85.44 138 GLU A O 1
ATOM 1167 N N . VAL A 1 139 ? 9.036 -3.679 3.518 1.00 87.56 139 VAL A N 1
ATOM 1168 C CA . VAL A 1 139 ? 8.673 -4.399 2.298 1.00 87.56 139 VAL A CA 1
ATOM 1169 C C . VAL A 1 139 ? 9.764 -4.198 1.256 1.00 87.56 139 VAL A C 1
ATOM 1171 O O . VAL A 1 139 ? 10.129 -3.058 0.936 1.00 87.56 139 VAL A O 1
ATOM 1174 N N . GLU A 1 140 ? 10.259 -5.307 0.712 1.00 80.88 140 GLU A N 1
ATOM 1175 C CA . GLU A 1 140 ? 11.144 -5.288 -0.445 1.00 80.88 140 GLU A CA 1
ATOM 1176 C C . GLU A 1 140 ? 10.352 -4.886 -1.685 1.00 80.88 140 GLU A C 1
ATOM 1178 O O . GLU A 1 140 ? 9.348 -5.504 -2.045 1.00 80.88 140 GLU A O 1
ATOM 1183 N N . ILE A 1 141 ? 10.827 -3.843 -2.359 1.00 78.38 141 ILE A N 1
ATOM 1184 C CA . ILE A 1 141 ? 10.336 -3.515 -3.686 1.00 78.38 141 ILE A CA 1
ATOM 1185 C C . ILE A 1 141 ? 11.246 -4.213 -4.690 1.00 78.38 141 ILE A C 1
ATOM 1187 O O . ILE A 1 141 ? 12.451 -3.963 -4.711 1.00 78.38 141 ILE A O 1
ATOM 1191 N N . GLU A 1 142 ? 10.670 -5.119 -5.482 1.00 73.62 142 GLU A N 1
ATOM 1192 C CA . GLU A 1 142 ? 11.435 -5.977 -6.383 1.00 73.62 142 GLU A CA 1
ATOM 1193 C C . GLU A 1 142 ? 12.284 -5.177 -7.381 1.00 73.62 142 GLU A C 1
ATOM 1195 O O . GLU A 1 142 ? 11.851 -4.171 -7.953 1.00 73.62 142 GLU A O 1
ATOM 1200 N N . GLU A 1 143 ? 13.474 -5.705 -7.679 1.00 81.62 143 GLU A N 1
ATOM 1201 C CA . GLU A 1 143 ? 14.248 -5.270 -8.837 1.00 81.62 143 GLU A CA 1
ATOM 1202 C C . GLU A 1 143 ? 13.437 -5.436 -10.131 1.00 81.62 143 GLU A C 1
ATOM 1204 O O . GLU A 1 143 ? 12.630 -6.362 -10.303 1.00 81.62 143 GLU A O 1
ATOM 1209 N N . PHE A 1 144 ? 13.710 -4.566 -11.101 1.00 86.25 144 PHE A N 1
ATOM 1210 C CA . PHE A 1 144 ? 13.119 -4.656 -12.420 1.00 86.25 144 PHE A CA 1
ATOM 1211 C C . PHE A 1 144 ? 13.465 -6.010 -13.042 1.00 86.25 144 PHE A C 1
ATOM 1213 O O . PHE A 1 144 ? 14.612 -6.284 -13.402 1.00 86.25 144 PHE A O 1
ATOM 1220 N N . LYS A 1 145 ? 12.454 -6.863 -13.242 1.00 80.81 145 LYS A N 1
ATOM 1221 C CA . LYS A 1 145 ? 12.640 -8.228 -13.771 1.00 80.81 145 LYS A CA 1
ATOM 1222 C C . LYS A 1 145 ? 13.089 -8.262 -15.239 1.00 80.81 145 LYS A C 1
ATOM 1224 O O . LYS A 1 145 ? 13.492 -9.312 -15.735 1.00 80.81 145 LYS A O 1
ATOM 1229 N N . GLY A 1 146 ? 13.106 -7.114 -15.919 1.00 75.44 146 GLY A N 1
ATOM 1230 C CA . GLY A 1 146 ? 13.373 -7.020 -17.349 1.00 75.44 146 GLY A CA 1
ATOM 1231 C C . GLY A 1 146 ? 12.151 -7.413 -18.179 1.00 75.44 146 GLY A C 1
ATOM 1232 O O . GLY A 1 146 ? 11.258 -8.124 -17.723 1.00 75.44 146 GLY A O 1
ATOM 1233 N N . ILE A 1 147 ? 12.097 -6.934 -19.421 1.00 77.69 147 ILE A N 1
ATOM 1234 C CA . ILE A 1 147 ? 11.041 -7.293 -20.372 1.00 77.69 147 ILE A CA 1
ATOM 1235 C C . ILE A 1 147 ? 11.682 -8.172 -21.448 1.00 77.69 147 ILE A C 1
ATOM 1237 O O . ILE A 1 147 ? 12.607 -7.707 -22.117 1.00 77.69 147 ILE A O 1
ATOM 1241 N N . PRO A 1 148 ? 11.236 -9.431 -21.617 1.00 68.19 148 PRO A N 1
ATOM 1242 C CA . PRO A 1 148 ? 11.848 -10.336 -22.575 1.00 68.19 148 PRO A CA 1
ATOM 1243 C C . PRO A 1 148 ? 11.710 -9.800 -24.003 1.00 68.19 148 PRO A C 1
ATOM 1245 O O . PRO A 1 148 ? 10.653 -9.322 -24.424 1.00 68.19 148 PRO A O 1
ATOM 1248 N N . PHE A 1 149 ? 12.799 -9.900 -24.760 1.00 66.69 149 PHE A N 1
ATOM 1249 C CA . PHE A 1 149 ? 12.815 -9.591 -26.182 1.00 66.69 149 PHE A CA 1
ATOM 1250 C C . PHE A 1 149 ? 12.345 -10.828 -26.950 1.00 66.69 149 PHE A C 1
ATOM 1252 O O . PHE A 1 149 ? 13.054 -11.828 -27.023 1.00 66.69 149 PHE A O 1
ATOM 1259 N N . HIS A 1 150 ? 11.142 -10.786 -27.523 1.00 59.88 150 HIS A N 1
ATOM 1260 C CA . HIS A 1 150 ? 10.675 -11.870 -28.385 1.00 59.88 150 HIS A CA 1
ATOM 1261 C C . HIS A 1 150 ? 11.216 -11.687 -29.805 1.00 59.88 150 HIS A C 1
ATOM 1263 O O . HIS A 1 150 ? 10.964 -10.664 -30.447 1.00 59.88 150 HIS A O 1
ATOM 1269 N N . TYR A 1 151 ? 11.940 -12.694 -30.297 1.00 53.66 151 TYR A N 1
ATOM 1270 C CA . TYR A 1 151 ? 12.290 -12.801 -31.710 1.00 53.66 151 TYR A CA 1
ATOM 1271 C C . TYR A 1 151 ? 11.005 -12.984 -32.523 1.00 53.66 151 TYR A C 1
ATOM 1273 O O . TYR A 1 151 ? 10.225 -13.900 -32.267 1.00 53.66 151 TYR A O 1
ATOM 1281 N N . PHE A 1 152 ? 10.786 -12.122 -33.513 1.00 52.56 152 PHE A N 1
ATOM 1282 C CA . PHE A 1 152 ? 9.816 -12.398 -34.567 1.00 52.56 152 PHE A CA 1
ATOM 1283 C C . PHE A 1 152 ? 10.580 -13.058 -35.717 1.00 52.56 152 PHE A C 1
ATOM 1285 O O . PHE A 1 152 ? 11.505 -12.457 -36.266 1.00 52.56 152 PHE A O 1
ATOM 1292 N N . GLU A 1 153 ? 10.233 -14.302 -36.053 1.00 42.47 153 GLU A N 1
ATOM 1293 C CA . GLU A 1 153 ? 10.804 -15.011 -37.204 1.00 42.47 153 GLU A CA 1
ATOM 1294 C C . GLU A 1 153 ? 10.616 -14.178 -38.487 1.00 42.47 153 GLU A C 1
ATOM 1296 O O . GLU A 1 153 ? 9.515 -13.695 -38.758 1.00 42.47 153 GLU A O 1
ATOM 1301 N N . GLY A 1 154 ? 11.683 -13.987 -39.276 1.00 49.38 154 GLY A N 1
ATOM 1302 C CA . GLY A 1 154 ? 11.584 -13.334 -40.594 1.00 49.38 154 GLY A CA 1
ATOM 1303 C C . GLY A 1 154 ? 12.592 -12.225 -40.922 1.00 49.38 154 GLY A C 1
ATOM 1304 O O . GLY A 1 154 ? 12.416 -11.540 -41.925 1.00 49.38 154 GLY A O 1
ATOM 1305 N N . GLY A 1 155 ? 13.646 -12.027 -40.125 1.00 45.28 155 GLY A N 1
ATOM 1306 C CA . GLY A 1 155 ? 14.876 -11.340 -40.565 1.00 45.28 155 GLY A CA 1
ATOM 1307 C C . GLY A 1 155 ? 14.825 -9.817 -40.731 1.00 45.28 155 GLY A C 1
ATOM 1308 O O . GLY A 1 155 ? 15.874 -9.195 -40.848 1.00 45.28 155 GLY A O 1
ATOM 1309 N N . ILE A 1 156 ? 13.658 -9.175 -40.694 1.00 50.12 156 ILE A N 1
ATOM 1310 C CA . ILE A 1 156 ? 13.561 -7.712 -40.636 1.00 50.12 156 ILE A CA 1
ATOM 1311 C C . ILE A 1 156 ? 12.398 -7.348 -39.728 1.00 50.12 156 ILE A C 1
ATOM 1313 O O . ILE A 1 156 ? 11.245 -7.466 -40.144 1.00 50.12 156 ILE A O 1
ATOM 1317 N N . ARG A 1 157 ? 12.696 -6.843 -38.523 1.00 60.44 157 ARG A N 1
ATOM 1318 C CA . ARG A 1 157 ? 11.950 -5.737 -37.897 1.00 60.44 157 ARG A CA 1
ATOM 1319 C C . ARG A 1 157 ? 12.604 -5.251 -36.592 1.00 60.44 157 ARG A C 1
ATOM 1321 O O . ARG A 1 157 ? 13.213 -6.029 -35.873 1.00 60.44 157 ARG A O 1
ATOM 1328 N N . PRO A 1 158 ? 12.491 -3.943 -36.303 1.00 64.62 158 PRO A N 1
ATOM 1329 C CA . PRO A 1 158 ? 13.595 -3.114 -35.836 1.00 64.62 158 PRO A CA 1
ATOM 1330 C C . PRO A 1 158 ? 13.444 -2.800 -34.351 1.00 64.62 158 PRO A C 1
ATOM 1332 O O . PRO A 1 158 ? 12.335 -2.828 -33.821 1.00 64.62 158 PRO A O 1
ATOM 1335 N N . THR A 1 159 ? 14.516 -2.347 -33.715 1.00 64.56 159 THR A N 1
ATOM 1336 C CA . THR A 1 159 ? 14.559 -1.679 -32.396 1.00 64.56 159 THR A CA 1
ATOM 1337 C C . THR A 1 159 ? 13.292 -0.901 -32.039 1.00 64.56 159 THR A C 1
ATOM 1339 O O . THR A 1 159 ? 12.821 -0.953 -30.911 1.00 64.56 159 THR A O 1
ATOM 1342 N N . SER A 1 160 ? 12.703 -0.188 -33.007 1.00 67.94 160 SER A N 1
ATOM 1343 C CA . SER A 1 160 ? 11.449 0.559 -32.849 1.00 67.94 160 SER A CA 1
ATOM 1344 C C . SER A 1 160 ? 10.249 -0.268 -32.348 1.00 67.94 160 SER A C 1
ATOM 1346 O O . SER A 1 160 ? 9.451 0.254 -31.571 1.00 67.94 160 SER A O 1
ATOM 1348 N N . LEU A 1 161 ? 10.112 -1.538 -32.748 1.00 74.88 161 LEU A N 1
ATOM 1349 C CA . LEU A 1 161 ? 9.057 -2.432 -32.263 1.00 74.88 161 LEU A CA 1
ATOM 1350 C C . LEU A 1 161 ? 9.339 -2.921 -30.846 1.00 74.88 161 LEU A C 1
ATOM 1352 O O . LEU A 1 161 ? 8.407 -2.997 -30.044 1.00 74.88 161 LEU A O 1
ATOM 1356 N N . TYR A 1 162 ? 10.604 -3.197 -30.526 1.00 76.50 162 TYR A N 1
ATOM 1357 C CA . TYR A 1 162 ? 10.992 -3.529 -29.161 1.00 76.50 162 TYR A CA 1
ATOM 1358 C C . TYR A 1 162 ? 10.768 -2.347 -28.225 1.00 76.50 162 TYR A C 1
ATOM 1360 O O . TYR A 1 162 ? 10.042 -2.506 -27.259 1.00 76.50 162 TYR A O 1
ATOM 1368 N N . ILE A 1 163 ? 11.268 -1.149 -28.551 1.00 78.38 163 ILE A N 1
ATOM 1369 C CA . ILE A 1 163 ? 11.040 0.077 -27.764 1.00 78.38 163 ILE A CA 1
ATOM 1370 C C . ILE A 1 163 ? 9.549 0.283 -27.516 1.00 78.38 163 ILE A C 1
ATOM 1372 O O . ILE A 1 163 ? 9.132 0.528 -26.392 1.00 78.38 163 ILE A O 1
ATOM 1376 N N . ARG A 1 164 ? 8.723 0.157 -28.561 1.00 81.88 164 ARG A N 1
ATOM 1377 C CA . ARG A 1 164 ? 7.272 0.316 -28.432 1.00 81.88 164 ARG A CA 1
ATOM 1378 C C . ARG A 1 164 ? 6.664 -0.732 -27.498 1.00 81.88 164 ARG A C 1
ATOM 1380 O O . ARG A 1 164 ? 5.771 -0.399 -26.726 1.00 81.88 164 ARG A O 1
ATOM 1387 N N . SER A 1 165 ? 7.118 -1.979 -27.583 1.00 83.56 165 SER A N 1
ATOM 1388 C CA . SER A 1 165 ? 6.637 -3.072 -26.730 1.00 83.56 165 SER A CA 1
ATOM 1389 C C . SER A 1 165 ? 7.102 -2.894 -25.287 1.00 83.56 165 SER A C 1
ATOM 1391 O O . SER A 1 165 ? 6.293 -2.996 -24.375 1.00 83.56 165 SER A O 1
ATOM 1393 N N . TYR A 1 166 ? 8.368 -2.537 -25.098 1.00 86.06 166 TYR A N 1
ATOM 1394 C CA . TYR A 1 166 ? 8.979 -2.207 -23.821 1.00 86.06 166 TYR A CA 1
ATOM 1395 C C . TYR A 1 166 ? 8.222 -1.062 -23.131 1.00 86.06 166 TYR A C 1
ATOM 1397 O O . TYR A 1 166 ? 7.736 -1.245 -22.021 1.00 86.06 166 TYR A O 1
ATOM 1405 N N . ILE A 1 167 ? 8.005 0.066 -23.822 1.00 88.25 167 ILE A N 1
ATOM 1406 C CA . ILE A 1 167 ? 7.242 1.206 -23.289 1.00 88.25 167 ILE A CA 1
ATOM 1407 C C . ILE A 1 167 ? 5.816 0.776 -22.940 1.00 88.25 167 ILE A C 1
ATOM 1409 O O . ILE A 1 167 ? 5.325 1.096 -21.865 1.00 88.25 167 ILE A O 1
ATOM 1413 N N . ARG A 1 168 ? 5.145 0.016 -23.815 1.00 88.31 168 ARG A N 1
ATOM 1414 C CA . ARG A 1 168 ? 3.785 -0.476 -23.548 1.00 88.31 168 ARG A CA 1
ATOM 1415 C C . ARG A 1 168 ? 3.724 -1.355 -22.300 1.00 88.31 168 ARG A C 1
ATOM 1417 O O . ARG A 1 168 ? 2.767 -1.257 -21.546 1.00 88.31 168 ARG A O 1
ATOM 1424 N N . VAL A 1 169 ? 4.696 -2.238 -22.100 1.00 89.62 169 VAL A N 1
ATOM 1425 C CA . VAL A 1 169 ? 4.725 -3.135 -20.938 1.00 89.62 169 VAL A CA 1
ATOM 1426 C C . VAL A 1 169 ? 5.096 -2.366 -19.668 1.00 89.62 169 VAL A C 1
ATOM 1428 O O . VAL A 1 169 ? 4.509 -2.614 -18.620 1.00 89.62 169 VAL A O 1
ATOM 1431 N N . LEU A 1 170 ? 6.004 -1.392 -19.759 1.00 89.81 170 LEU A N 1
ATOM 1432 C CA . LEU A 1 170 ? 6.402 -0.559 -18.627 1.00 89.81 170 LEU A CA 1
ATOM 1433 C C . LEU A 1 170 ? 5.273 0.377 -18.164 1.00 89.81 170 LEU A C 1
ATOM 1435 O O . LEU A 1 170 ? 5.029 0.472 -16.963 1.00 89.81 170 LEU A O 1
ATOM 1439 N N . LYS A 1 171 ? 4.575 1.033 -19.105 1.00 89.31 171 LYS A N 1
ATOM 1440 C CA . LYS A 1 171 ? 3.462 1.964 -18.836 1.00 89.31 171 LYS A CA 1
ATOM 1441 C C . LYS A 1 171 ? 2.122 1.276 -18.597 1.00 89.31 171 LYS A C 1
ATOM 1443 O O . LYS A 1 171 ? 1.269 1.850 -17.940 1.00 89.31 171 LYS A O 1
ATOM 1448 N N . GLY A 1 172 ? 1.923 0.082 -19.147 1.00 87.00 172 GLY A N 1
ATOM 1449 C CA . GLY A 1 172 ? 0.609 -0.548 -19.171 1.00 87.00 172 GLY A CA 1
ATOM 1450 C C . GLY A 1 172 ? -0.322 0.065 -20.220 1.00 87.00 172 GLY A C 1
ATOM 1451 O O . GLY A 1 172 ? 0.104 0.694 -21.194 1.00 87.00 172 GLY A O 1
ATOM 1452 N N . ASN A 1 173 ? -1.613 -0.195 -20.058 1.00 83.19 173 ASN A N 1
ATOM 1453 C CA . ASN A 1 173 ? -2.719 0.384 -20.819 1.00 83.19 173 ASN A CA 1
ATOM 1454 C C . ASN A 1 173 ? -4.005 0.311 -19.983 1.00 83.19 173 ASN A C 1
ATOM 1456 O O . ASN A 1 173 ? -4.011 -0.298 -18.918 1.00 83.19 173 ASN A O 1
ATOM 1460 N N . ASP A 1 174 ? -5.113 0.818 -20.520 1.00 76.50 174 ASP A N 1
ATOM 1461 C CA . ASP A 1 174 ? -6.425 0.855 -19.853 1.00 76.50 174 ASP A CA 1
ATOM 1462 C C . ASP A 1 174 ? -6.926 -0.505 -19.326 1.00 76.50 174 ASP A C 1
ATOM 1464 O O . ASP A 1 174 ? -7.829 -0.557 -18.499 1.00 76.50 174 ASP A O 1
ATOM 1468 N N . LYS A 1 175 ? -6.379 -1.628 -19.814 1.00 80.88 175 LYS A N 1
ATOM 1469 C CA . LYS A 1 175 ? -6.756 -2.988 -19.397 1.00 80.88 175 LYS A CA 1
ATOM 1470 C C . LYS A 1 175 ? -5.719 -3.676 -18.514 1.00 80.88 175 LYS A C 1
ATOM 1472 O O . LYS A 1 175 ? -6.004 -4.754 -17.997 1.00 80.88 175 LYS A O 1
ATOM 1477 N N . ARG A 1 176 ? -4.490 -3.160 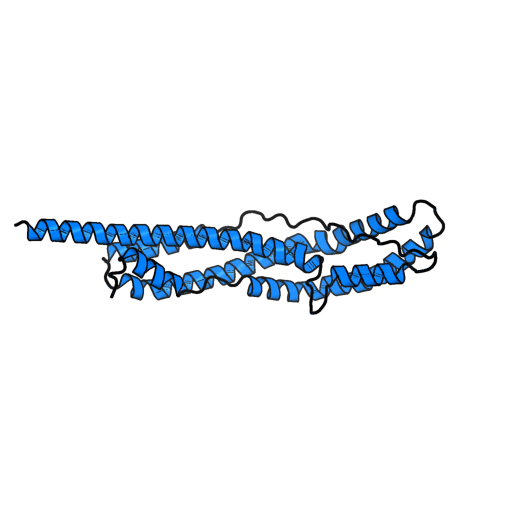-18.435 1.00 84.06 176 ARG A N 1
ATOM 1478 C CA . ARG A 1 176 ? -3.370 -3.813 -17.742 1.00 84.06 176 ARG A CA 1
ATOM 1479 C C . ARG A 1 176 ? -2.442 -2.776 -17.132 1.00 84.06 176 ARG A C 1
ATOM 1481 O O . ARG A 1 176 ? -1.827 -2.010 -17.868 1.00 84.06 176 ARG A O 1
ATOM 1488 N N . MET A 1 177 ? -2.280 -2.855 -15.816 1.00 88.25 177 MET A N 1
ATOM 1489 C CA . MET A 1 177 ? -1.276 -2.107 -15.064 1.00 88.25 177 MET A CA 1
ATOM 1490 C C . MET A 1 177 ? 0.128 -2.333 -15.641 1.00 88.25 177 MET A C 1
ATOM 1492 O O . MET A 1 177 ? 0.477 -3.455 -16.034 1.00 88.25 177 MET A O 1
ATOM 1496 N N . GLY A 1 178 ? 0.917 -1.262 -15.725 1.00 91.31 178 GLY A N 1
ATOM 1497 C CA . GLY A 1 178 ? 2.296 -1.334 -16.201 1.00 91.31 178 GLY A CA 1
ATOM 1498 C C . GLY A 1 178 ? 3.201 -2.083 -15.227 1.00 91.31 178 GLY A C 1
ATOM 1499 O O . GLY A 1 178 ? 2.923 -2.143 -14.034 1.00 91.31 178 GLY A O 1
ATOM 1500 N N . VAL A 1 179 ? 4.314 -2.641 -15.713 1.00 91.31 179 VAL A N 1
ATOM 1501 C CA . VAL A 1 179 ? 5.267 -3.362 -14.847 1.00 91.31 179 VAL A CA 1
ATOM 1502 C C . VAL A 1 179 ? 5.831 -2.456 -13.751 1.00 91.31 179 VAL A C 1
ATOM 1504 O O . VAL A 1 179 ? 5.966 -2.917 -12.626 1.00 91.31 179 VAL A O 1
ATOM 1507 N N . PHE A 1 180 ? 6.083 -1.175 -14.046 1.00 91.62 180 PHE A N 1
ATOM 1508 C CA . PHE A 1 180 ? 6.537 -0.215 -13.035 1.00 91.62 180 PHE A CA 1
ATOM 1509 C C . PHE A 1 180 ? 5.503 -0.023 -11.922 1.00 91.62 180 PHE A C 1
ATOM 1511 O O . PHE A 1 180 ? 5.818 -0.189 -10.753 1.00 91.62 180 PHE A O 1
ATOM 1518 N N . GLU A 1 181 ? 4.254 0.269 -12.282 1.00 91.81 181 GLU A N 1
ATOM 1519 C CA . GLU A 1 181 ? 3.177 0.441 -11.300 1.00 91.81 181 GLU A CA 1
ATOM 1520 C C . GLU A 1 181 ? 2.957 -0.844 -10.500 1.00 91.81 181 GLU A C 1
ATOM 1522 O O . GLU A 1 181 ? 2.791 -0.800 -9.286 1.00 91.81 181 GLU A O 1
ATOM 1527 N N . ARG A 1 182 ? 3.013 -2.003 -11.163 1.00 92.31 182 ARG A N 1
ATOM 1528 C CA . ARG A 1 182 ? 2.799 -3.285 -10.502 1.00 92.31 182 ARG A CA 1
ATOM 1529 C C . ARG A 1 182 ? 3.895 -3.593 -9.485 1.00 92.31 182 ARG A C 1
ATOM 1531 O O . ARG A 1 182 ? 3.574 -3.828 -8.328 1.00 92.31 182 ARG A O 1
ATOM 1538 N N . GLN A 1 183 ? 5.158 -3.577 -9.913 1.00 91.62 183 GLN A N 1
ATOM 1539 C CA . GLN A 1 183 ? 6.290 -3.972 -9.069 1.00 91.62 183 GLN A CA 1
ATOM 1540 C C . GLN A 1 183 ? 6.634 -2.915 -8.024 1.00 91.62 183 GLN A C 1
ATOM 1542 O O . GLN A 1 183 ? 6.998 -3.266 -6.910 1.00 91.62 183 GLN A O 1
ATOM 1547 N N . CYS A 1 184 ? 6.527 -1.626 -8.365 1.00 92.44 184 CYS A N 1
ATOM 1548 C CA . CYS A 1 184 ? 6.954 -0.557 -7.467 1.00 92.44 184 CYS A CA 1
ATOM 1549 C C . CYS A 1 184 ? 5.849 -0.035 -6.552 1.00 92.44 184 CYS A C 1
ATOM 1551 O O . CYS A 1 184 ? 6.167 0.513 -5.503 1.00 92.44 184 CYS A O 1
ATOM 1553 N N . ILE A 1 185 ? 4.577 -0.163 -6.944 1.00 94.06 185 ILE A N 1
ATOM 1554 C CA . ILE A 1 185 ? 3.464 0.474 -6.229 1.00 94.06 185 ILE A CA 1
ATOM 1555 C C . ILE A 1 185 ? 2.486 -0.573 -5.708 1.00 94.06 185 ILE A C 1
ATOM 1557 O O . ILE A 1 185 ? 2.322 -0.699 -4.501 1.00 94.06 185 ILE A O 1
ATOM 1561 N N . TYR A 1 186 ? 1.862 -1.341 -6.600 1.00 94.38 186 TYR A N 1
ATOM 1562 C CA . TYR A 1 186 ? 0.787 -2.263 -6.235 1.00 94.38 186 TYR A CA 1
ATOM 1563 C C . TYR A 1 186 ? 1.268 -3.418 -5.350 1.00 94.38 186 TYR A C 1
ATOM 1565 O O . TYR A 1 186 ? 0.743 -3.604 -4.257 1.00 94.38 186 TYR A O 1
ATOM 1573 N N . GLU A 1 187 ? 2.270 -4.184 -5.793 1.00 93.75 187 GLU A N 1
ATOM 1574 C CA . GLU A 1 187 ? 2.782 -5.340 -5.044 1.00 93.75 187 GLU A CA 1
ATOM 1575 C C . GLU A 1 187 ? 3.295 -4.931 -3.644 1.00 93.75 187 GLU A C 1
ATOM 1577 O O . GLU A 1 187 ? 2.939 -5.602 -2.673 1.00 93.75 187 GLU A O 1
ATOM 1582 N N . PRO A 1 188 ? 4.041 -3.817 -3.476 1.00 93.88 188 PRO A N 1
ATOM 1583 C CA . PRO A 1 188 ? 4.418 -3.338 -2.149 1.00 93.88 188 PRO A CA 1
ATOM 1584 C C . PRO A 1 188 ? 3.246 -2.812 -1.317 1.00 93.88 188 PRO A C 1
ATOM 1586 O O . PRO A 1 188 ? 3.197 -3.061 -0.115 1.00 93.88 188 PRO A O 1
ATOM 1589 N N . ALA A 1 189 ? 2.294 -2.098 -1.929 1.00 94.69 189 ALA A N 1
ATOM 1590 C CA . ALA A 1 189 ? 1.115 -1.594 -1.227 1.00 94.69 189 ALA A CA 1
ATOM 1591 C C . ALA A 1 189 ? 0.282 -2.733 -0.635 1.00 94.69 189 ALA A C 1
ATOM 1593 O O . ALA A 1 189 ? -0.144 -2.626 0.510 1.00 94.69 189 ALA A O 1
ATOM 1594 N N . MET A 1 190 ? 0.106 -3.830 -1.378 1.00 95.31 190 MET A N 1
ATOM 1595 C CA . MET A 1 190 ? -0.595 -5.014 -0.880 1.00 95.31 190 MET A CA 1
ATOM 1596 C C . MET A 1 190 ? 0.142 -5.658 0.297 1.00 95.31 190 MET A C 1
ATOM 1598 O O . MET A 1 190 ? -0.489 -5.990 1.287 1.00 95.31 190 MET A O 1
ATOM 1602 N N . GLN A 1 191 ? 1.474 -5.746 0.257 1.00 94.31 191 GLN A N 1
ATOM 1603 C CA . GLN A 1 191 ? 2.244 -6.281 1.387 1.00 94.31 191 GLN A CA 1
ATOM 1604 C C . GLN A 1 191 ? 2.154 -5.399 2.639 1.00 94.31 191 GLN A C 1
ATOM 1606 O O . GLN A 1 191 ? 2.058 -5.915 3.750 1.00 94.31 191 GLN A O 1
ATOM 1611 N N . TYR A 1 192 ? 2.169 -4.071 2.491 1.00 94.44 192 TYR A N 1
ATOM 1612 C CA . TYR A 1 192 ? 1.891 -3.182 3.621 1.00 94.44 192 TYR A CA 1
ATOM 1613 C C . TYR A 1 192 ? 0.453 -3.333 4.109 1.00 94.44 192 TYR A C 1
ATOM 1615 O O . TYR A 1 192 ? 0.213 -3.330 5.312 1.00 94.44 192 TYR A O 1
ATOM 1623 N N . TYR A 1 193 ? -0.499 -3.483 3.192 1.00 94.56 193 TYR A N 1
ATOM 1624 C CA . TYR A 1 193 ? -1.899 -3.671 3.533 1.00 94.56 193 TYR A CA 1
ATOM 1625 C C . TYR A 1 193 ? -2.135 -4.955 4.332 1.00 94.56 193 TYR A C 1
ATOM 1627 O O . TYR A 1 193 ? -2.804 -4.898 5.359 1.00 94.56 193 TYR A O 1
ATOM 1635 N N . ASP A 1 194 ? -1.494 -6.063 3.958 1.00 94.19 194 ASP A N 1
ATOM 1636 C CA . ASP A 1 194 ? -1.537 -7.316 4.718 1.00 94.19 194 ASP A CA 1
ATOM 1637 C C . ASP A 1 194 ? -1.077 -7.102 6.176 1.00 94.19 194 ASP A C 1
ATOM 1639 O O . ASP A 1 194 ? -1.629 -7.685 7.112 1.00 94.19 194 ASP A O 1
ATOM 1643 N N . GLN A 1 195 ? -0.090 -6.226 6.415 1.00 93.81 195 GLN A N 1
ATOM 1644 C CA . GLN A 1 195 ? 0.335 -5.866 7.776 1.00 93.81 195 GLN A CA 1
ATOM 1645 C C . GLN A 1 195 ? -0.747 -5.076 8.533 1.00 93.81 195 GLN A C 1
ATOM 1647 O O . GLN A 1 195 ? -0.944 -5.307 9.727 1.00 93.81 195 GLN A O 1
ATOM 1652 N N . ILE A 1 196 ? -1.480 -4.184 7.854 1.00 93.25 196 ILE A N 1
ATOM 1653 C CA . ILE A 1 196 ? -2.618 -3.447 8.435 1.00 93.25 196 ILE A CA 1
ATOM 1654 C C . ILE A 1 196 ? -3.748 -4.410 8.782 1.00 93.25 196 ILE A C 1
ATOM 1656 O O . ILE A 1 196 ? -4.326 -4.294 9.859 1.00 93.25 196 ILE A O 1
ATOM 1660 N N . GLU A 1 197 ? -4.059 -5.366 7.906 1.00 92.19 197 GLU A N 1
ATOM 1661 C CA . GLU A 1 197 ? -5.101 -6.359 8.166 1.00 92.19 197 GLU A CA 1
ATOM 1662 C C . GLU A 1 197 ? -4.765 -7.208 9.391 1.00 92.19 197 GLU A C 1
ATOM 1664 O O . GLU A 1 197 ? -5.584 -7.315 10.303 1.00 92.19 197 GLU A O 1
ATOM 1669 N N . ASN A 1 198 ? -3.533 -7.718 9.469 1.00 92.00 198 ASN A N 1
ATOM 1670 C CA . ASN A 1 198 ? -3.064 -8.480 10.626 1.00 92.00 198 ASN A CA 1
ATOM 1671 C C . ASN A 1 198 ? -3.106 -7.655 11.922 1.00 92.00 198 ASN A C 1
ATOM 1673 O O . ASN A 1 198 ? -3.521 -8.149 12.974 1.00 92.00 198 ASN A O 1
ATOM 1677 N N . TRP A 1 199 ? -2.691 -6.388 11.868 1.00 92.69 199 TRP A N 1
ATOM 1678 C CA . TRP A 1 199 ? -2.789 -5.477 13.009 1.00 92.69 199 TRP A CA 1
ATOM 1679 C C . TRP A 1 199 ? -4.247 -5.231 13.424 1.00 92.69 199 TRP A C 1
ATOM 1681 O O . TRP A 1 199 ? -4.567 -5.309 14.613 1.00 92.69 199 TRP A O 1
ATOM 1691 N N . ALA A 1 200 ? -5.142 -4.984 12.464 1.00 89.88 200 ALA A N 1
ATOM 1692 C CA . ALA A 1 200 ? -6.555 -4.737 12.727 1.00 89.88 200 ALA A CA 1
ATOM 1693 C C . ALA A 1 200 ? -7.211 -5.961 13.378 1.00 89.88 200 ALA A C 1
ATOM 1695 O O . ALA A 1 200 ? -7.906 -5.822 14.384 1.00 89.88 200 ALA A O 1
ATOM 1696 N N . ASP A 1 201 ? -6.936 -7.159 12.868 1.00 88.62 201 ASP A N 1
ATOM 1697 C CA . ASP A 1 201 ? -7.458 -8.412 13.415 1.00 88.62 201 ASP A CA 1
ATOM 1698 C C . ASP A 1 201 ? -6.959 -8.653 14.854 1.00 88.62 201 ASP A C 1
ATOM 1700 O O . ASP A 1 201 ? -7.732 -9.053 15.729 1.00 88.62 201 ASP A O 1
ATOM 1704 N N . ASN A 1 202 ? -5.697 -8.323 15.153 1.00 90.12 202 ASN A N 1
ATOM 1705 C CA . ASN A 1 202 ? -5.164 -8.370 16.518 1.00 90.12 202 ASN A CA 1
ATOM 1706 C C . ASN A 1 202 ? -5.860 -7.371 17.452 1.00 90.12 202 ASN A C 1
ATOM 1708 O O . ASN A 1 202 ? -6.273 -7.743 18.555 1.00 90.12 202 ASN A O 1
ATOM 1712 N N . LEU A 1 203 ? -6.036 -6.120 17.015 1.00 90.12 203 LEU A N 1
ATOM 1713 C CA . LEU A 1 203 ? -6.792 -5.108 17.755 1.00 90.12 203 LEU A CA 1
ATOM 1714 C C . LEU A 1 203 ? -8.211 -5.610 18.060 1.00 90.12 203 LEU A C 1
ATOM 1716 O O . LEU A 1 203 ? -8.674 -5.521 19.202 1.00 90.12 203 LEU A O 1
ATOM 1720 N N . TYR A 1 204 ? -8.882 -6.183 17.063 1.00 87.62 204 TYR A N 1
ATOM 1721 C CA . TYR A 1 204 ? -10.225 -6.725 17.209 1.00 87.62 204 TYR A CA 1
ATOM 1722 C C . TYR A 1 204 ? -10.295 -7.865 18.226 1.00 87.62 204 TYR A C 1
ATOM 1724 O O . TYR A 1 204 ? -11.128 -7.813 19.134 1.00 87.62 204 TYR A O 1
ATOM 1732 N N . ASN A 1 205 ? -9.390 -8.842 18.150 1.00 87.75 205 ASN A N 1
ATOM 1733 C CA . ASN A 1 205 ? -9.337 -9.947 19.109 1.00 87.75 205 ASN A CA 1
ATOM 1734 C C . ASN A 1 205 ? -9.168 -9.443 20.550 1.00 87.75 205 ASN A C 1
ATOM 1736 O O . ASN A 1 205 ? -9.887 -9.877 21.452 1.00 87.75 205 ASN A O 1
ATOM 1740 N N . ARG A 1 206 ? -8.299 -8.447 20.770 1.00 91.44 206 ARG A N 1
ATOM 1741 C CA . ARG A 1 206 ? -8.110 -7.838 22.097 1.00 91.44 206 ARG A CA 1
ATOM 1742 C C . ARG A 1 206 ? -9.375 -7.145 22.614 1.00 91.44 206 ARG A C 1
ATOM 1744 O O . ARG A 1 206 ? -9.681 -7.235 23.805 1.00 91.44 206 ARG A O 1
ATOM 1751 N N . ILE A 1 207 ? -10.118 -6.454 21.746 1.00 89.94 207 ILE A N 1
ATOM 1752 C CA . ILE A 1 207 ? -11.402 -5.833 22.110 1.00 89.94 207 ILE A CA 1
ATOM 1753 C C . ILE A 1 207 ? -12.417 -6.914 22.507 1.00 89.94 207 ILE A C 1
ATOM 1755 O O . ILE A 1 207 ? -13.054 -6.800 23.559 1.00 89.94 207 ILE A O 1
ATOM 1759 N N . VAL A 1 208 ? -12.538 -7.981 21.712 1.00 87.56 208 VAL A N 1
ATOM 1760 C CA . VAL A 1 208 ? -13.448 -9.104 21.988 1.00 87.56 208 VAL A CA 1
ATOM 1761 C C . VAL A 1 208 ? -13.123 -9.762 23.329 1.00 87.56 208 VAL A C 1
ATOM 1763 O O . VAL A 1 208 ? -14.035 -10.014 24.119 1.00 87.56 208 VAL A O 1
ATOM 1766 N N . GLU A 1 209 ? -11.847 -9.987 23.644 1.00 89.88 209 GLU A N 1
ATOM 1767 C CA . GLU A 1 209 ? -11.420 -10.556 24.928 1.00 89.88 209 GLU A CA 1
ATOM 1768 C C . GLU A 1 209 ? -11.844 -9.698 26.128 1.00 89.88 209 GLU A C 1
ATOM 1770 O O . GLU A 1 209 ? -12.374 -10.225 27.114 1.00 89.88 209 GLU A O 1
ATOM 1775 N N . ILE A 1 210 ? -11.653 -8.374 26.048 1.00 91.62 210 ILE A N 1
ATOM 1776 C CA . ILE A 1 210 ? -12.063 -7.433 27.103 1.00 91.62 210 ILE A CA 1
ATOM 1777 C C . ILE A 1 210 ? -13.567 -7.540 27.356 1.00 91.62 210 ILE A C 1
ATOM 1779 O O . ILE A 1 210 ? -14.006 -7.689 28.501 1.00 91.62 210 ILE A O 1
ATOM 1783 N N . LEU A 1 211 ? -14.358 -7.470 26.288 1.00 88.00 211 LEU A N 1
ATOM 1784 C CA . LEU A 1 211 ? -15.815 -7.453 26.374 1.00 88.00 211 LEU A CA 1
ATOM 1785 C C . LEU A 1 211 ? -16.373 -8.807 26.832 1.00 88.00 211 LEU A C 1
ATOM 1787 O O . LEU A 1 211 ? -17.260 -8.858 27.686 1.00 88.00 211 LEU A O 1
ATOM 1791 N N . SER A 1 212 ? -15.811 -9.911 26.346 1.00 85.75 212 SER A N 1
ATOM 1792 C CA . SER A 1 212 ? -16.197 -11.266 26.757 1.00 85.75 212 SER A CA 1
ATOM 1793 C C . SER A 1 212 ? -15.902 -11.509 28.237 1.00 85.75 212 SER A C 1
ATOM 1795 O O . SER A 1 212 ? -16.711 -12.102 28.958 1.00 85.75 212 SER A O 1
ATOM 1797 N N . ARG A 1 213 ? -14.769 -10.997 28.733 1.00 89.31 213 ARG A N 1
ATOM 1798 C CA . ARG A 1 213 ? -14.423 -11.055 30.157 1.00 89.31 213 ARG A CA 1
ATOM 1799 C C . ARG A 1 213 ? -15.415 -10.275 31.022 1.00 89.31 213 ARG A C 1
ATOM 1801 O O . ARG A 1 213 ? -15.809 -10.784 32.072 1.00 89.31 213 ARG A O 1
ATOM 1808 N N . ASP A 1 214 ? -15.839 -9.085 30.594 1.00 90.00 214 ASP A N 1
ATOM 1809 C CA . ASP A 1 214 ? -16.855 -8.296 31.311 1.00 90.00 214 ASP A CA 1
ATOM 1810 C C . ASP A 1 214 ? -18.176 -9.064 31.449 1.00 90.00 214 ASP A C 1
ATOM 1812 O O . ASP A 1 214 ? -18.752 -9.145 32.537 1.00 90.00 214 ASP A O 1
ATOM 1816 N N . LEU A 1 215 ? -18.627 -9.693 30.360 1.00 86.00 215 LEU A N 1
ATOM 1817 C CA . LEU A 1 215 ? -19.858 -10.481 30.354 1.00 86.00 215 LEU A CA 1
ATOM 1818 C C . LEU A 1 215 ? -19.789 -11.663 31.320 1.00 86.00 215 LEU A C 1
ATOM 1820 O O . LEU A 1 215 ? -20.729 -11.863 32.090 1.00 86.00 215 LEU A O 1
ATOM 1824 N N . ARG A 1 216 ? -18.674 -12.405 31.335 1.00 85.75 216 ARG A N 1
ATOM 1825 C CA . ARG A 1 216 ? -18.470 -13.523 32.273 1.00 85.75 216 ARG A CA 1
ATOM 1826 C C . ARG A 1 216 ? -18.560 -13.056 33.723 1.00 85.75 216 ARG A C 1
ATOM 1828 O O . ARG A 1 216 ? -19.363 -13.590 34.480 1.00 85.75 216 ARG A O 1
ATOM 1835 N N . ILE A 1 217 ? -17.840 -11.988 34.079 1.00 86.94 217 ILE A N 1
ATOM 1836 C CA . ILE A 1 217 ? -17.854 -11.420 35.439 1.00 86.94 217 ILE A CA 1
ATOM 1837 C C . ILE A 1 217 ? -19.277 -11.027 35.863 1.00 86.94 217 ILE A C 1
ATOM 1839 O O . ILE A 1 217 ? -19.669 -11.227 37.014 1.00 86.94 217 ILE A O 1
ATOM 1843 N N . ARG A 1 218 ? -20.070 -10.457 34.952 1.00 82.25 218 ARG A N 1
ATOM 1844 C CA . ARG A 1 218 ? -21.449 -10.042 35.246 1.00 82.25 218 ARG A CA 1
ATOM 1845 C C . ARG A 1 218 ? -22.403 -11.224 35.377 1.00 82.25 218 ARG A C 1
ATOM 1847 O O . ARG A 1 218 ? -23.273 -11.186 36.247 1.00 82.25 218 ARG A O 1
ATOM 1854 N N . THR A 1 219 ? -22.244 -12.260 34.557 1.00 83.56 219 THR A N 1
ATOM 1855 C CA . THR A 1 219 ? -23.018 -13.503 34.678 1.00 83.56 219 THR A CA 1
ATOM 1856 C C . THR A 1 219 ? -22.702 -14.218 35.991 1.00 83.56 219 THR A C 1
ATOM 1858 O O . THR A 1 219 ? -23.627 -14.596 36.706 1.00 83.56 219 THR A O 1
ATOM 1861 N N . ASP A 1 220 ? -21.426 -14.311 36.370 1.00 84.00 220 ASP A N 1
ATOM 1862 C CA . ASP A 1 220 ? -21.006 -14.937 37.629 1.00 84.00 220 ASP A CA 1
ATOM 1863 C C . ASP A 1 220 ? -21.572 -14.200 38.850 1.00 84.00 220 ASP A C 1
ATOM 1865 O O . ASP A 1 220 ? -22.098 -14.832 39.768 1.00 84.00 220 ASP A O 1
ATOM 1869 N N . LYS A 1 221 ? -21.552 -12.857 38.838 1.00 80.88 221 LYS A N 1
ATOM 1870 C CA . LYS A 1 221 ? -22.186 -12.035 39.885 1.00 80.88 221 LYS A CA 1
ATOM 1871 C C . LYS A 1 221 ? -23.690 -12.301 39.995 1.00 80.88 221 LYS A C 1
ATOM 1873 O O . LYS A 1 221 ? -24.183 -12.512 41.098 1.00 80.88 221 LYS A O 1
ATOM 1878 N N . ARG A 1 222 ? -24.409 -12.360 38.866 1.00 78.12 222 ARG A N 1
ATOM 1879 C CA . ARG A 1 222 ? -25.853 -12.664 38.848 1.00 78.12 222 ARG A CA 1
ATOM 1880 C C . ARG A 1 222 ? -26.163 -14.057 39.397 1.00 78.12 222 ARG A C 1
ATOM 1882 O O . ARG A 1 222 ? -27.102 -14.205 40.173 1.00 78.12 222 ARG A O 1
ATOM 1889 N N . ASN A 1 223 ? -25.373 -15.065 39.032 1.00 79.31 223 ASN A N 1
ATOM 1890 C CA . ASN A 1 223 ? -25.558 -16.436 39.515 1.00 79.31 223 ASN A CA 1
ATOM 1891 C C . ASN A 1 223 ? -25.276 -16.559 41.023 1.00 79.31 223 ASN A C 1
ATOM 1893 O O . ASN A 1 223 ? -25.980 -17.284 41.729 1.00 79.31 223 ASN A O 1
ATOM 1897 N N . ALA A 1 224 ? -24.284 -15.822 41.530 1.00 75.81 224 ALA A N 1
ATOM 1898 C CA . ALA A 1 224 ? -23.968 -15.765 42.956 1.00 75.81 224 ALA A CA 1
ATOM 1899 C C . ALA A 1 224 ? -25.045 -15.036 43.785 1.00 75.81 224 ALA A C 1
ATOM 1901 O O . ALA A 1 224 ? -25.280 -15.400 44.937 1.00 75.81 224 ALA A O 1
ATOM 1902 N N . GLU A 1 225 ? -25.708 -14.028 43.212 1.00 75.56 225 GLU A N 1
ATOM 1903 C CA . GLU A 1 225 ? -26.807 -13.289 43.851 1.00 75.56 225 GLU A CA 1
ATOM 1904 C C . GLU A 1 225 ? -28.143 -14.049 43.812 1.00 75.56 225 GLU A C 1
ATOM 1906 O O . GLU A 1 225 ? -28.898 -13.975 44.774 1.00 75.56 225 GLU A O 1
ATOM 1911 N N . GLY A 1 226 ? -28.419 -14.822 42.754 1.00 62.62 226 GLY A N 1
ATOM 1912 C CA . GLY A 1 226 ? -29.638 -15.637 42.625 1.00 62.62 226 GLY A CA 1
ATOM 1913 C C . GLY A 1 226 ? -29.628 -16.970 43.389 1.00 62.62 226 GLY A C 1
ATOM 1914 O O . GLY A 1 226 ? -30.635 -17.672 43.391 1.00 62.62 226 GLY A O 1
ATOM 1915 N N . SER A 1 227 ? -28.503 -17.331 44.017 1.00 56.12 227 SER A N 1
ATOM 1916 C CA . SER A 1 227 ? -28.345 -18.554 44.828 1.00 56.12 227 SER A CA 1
ATOM 1917 C C . SER A 1 227 ? -28.495 -18.308 46.342 1.00 56.12 227 SER A C 1
ATOM 1919 O O . SER A 1 227 ? -28.172 -19.191 47.139 1.00 56.12 227 SER A O 1
ATOM 1921 N N . LYS A 1 228 ? -28.933 -17.108 46.743 1.00 49.41 228 LYS A N 1
ATOM 1922 C CA . LYS A 1 228 ? -29.240 -16.714 48.127 1.00 49.41 228 LYS A CA 1
ATOM 1923 C C . LYS A 1 228 ? -30.732 -16.473 48.292 1.00 49.41 228 LYS A C 1
ATOM 1925 O O . LYS A 1 228 ? -31.229 -16.789 49.394 1.00 49.41 228 LYS A O 1
#

Sequence (228 aa):
MENKSPEDLIIEELNKIEKPDPNIAIDDVRENFMQFRDAYCDGVSMMVRRYWRYVEHLDSTHDDFVKNIKNDTQKYLYDYYIGEIKSTLQYKLLELTSDYVKEIRKAVPEFTKTYSIEAKEAVIRVIDHESVMLHFEEVEIEEFKGIPFHYFEGGIRPTSLYIRSYIRVLKGNDKRMGVFERQCIYEPAMQYYDQIENWADNLYNRIVEILSRDLRIRTDKRNAEGSK

Radius of gyration: 27.18 Å; chains: 1; bounding box: 63×30×89 Å

Foldseek 3Di:
DDPDDLLRLLVVLLVVQDAFDLVVLLVVLCVVLVVQLVVVLVVCLVVLVVLCVVPVPDDVRPVVSQVVSLVCCQPRPCVVCLVVLLVSLQVVNLVSLVVSLVVVVVSLCPSCVVFDPVLSVQLVVLSVVLNVVDDDDDDDQDRDPTDDDDDDPDPDDDSVVVSVVQSCQQPPDPVDHHPCSVRRRVVRSVVRVVSSVVSVVVSSVSSSVSRVVRVVVVVVVVVVVVVD

pLDDT: mean 83.36, std 12.22, range [39.94, 95.62]

Secondary structure (DSSP, 8-state):
-----HHHHHHHHHTTSPPP-HHHHHHHHHHHHHHHHHHHHHHHHHHHHHHHHHHTTSTTHHHHHHHHHHHHHIIIIIIHHHHHHHHHHHHHHHHHHHHHHHHHHHHHHHHTTTS-HHHHHHHHHHHHHHHHH--PPPPPPPP------PPPSSS---HHHHHHHHHHHHHEETTEE-HHHIIIIIHHHHHHHHHHHHHHHHHHHHHHHHHHHHHHHHHHHHHHHTT-